Protein AF-A0A937X517-F1 (afdb_monomer_lite)

Radius of gyration: 20.19 Å; chains: 1; bounding box: 51×35×60 Å

Secondary structure (DSSP, 8-state):
--GGGG----HHHHHHHHHHHHHHHHHHHHHHHHHHS-TT--SHHHHHHH-SSSGGGGS-SB-TTHHHHHHHHHHH--PEE-SSTTSEE-BTTB--HHHH-GGGGGGGGS-TTSHHHHHHHHHHHHHHHHHHTBS----SSSS-GGGGGTHHHHHHHHHHHHHHS-SHHHHHHHHHHHHHHHHHHHHHHHHT-

Sequence (193 aa):
APAWREIRWDWRKLGLFAIGAAISLCYGAYYNWERFGNPFENGYNILLTHDPIADFGRRASFALEYAQRNIPFYLFHGPARLDKFPWYGPEIWGLGIFYATPALILAALADWRKPLHQVALICALAVQGLYFLFVGDGRTQFGMRYSLDYLPVMMLLIAAGTAHRFGRLPIILTVAGILVEIWGLVTWHAMGW

Structure (mmCIF, N/CA/C/O backbone):
data_AF-A0A937X517-F1
#
_entry.id   AF-A0A937X517-F1
#
loop_
_atom_site.group_PDB
_atom_site.id
_atom_site.type_symbol
_atom_site.label_atom_id
_atom_site.label_alt_id
_atom_site.label_comp_id
_atom_site.label_asym_id
_atom_site.label_entity_id
_atom_site.label_seq_id
_atom_site.pdbx_PDB_ins_code
_atom_site.Cartn_x
_atom_site.Cartn_y
_atom_site.Cartn_z
_atom_site.occupancy
_atom_site.B_iso_or_equiv
_atom_site.auth_seq_id
_atom_site.auth_comp_id
_atom_site.auth_asym_id
_atom_site.auth_atom_id
_atom_site.pdbx_PDB_model_num
ATOM 1 N N . ALA A 1 1 ? -9.018 9.181 30.405 1.00 51.94 1 ALA A N 1
ATOM 2 C CA . ALA A 1 1 ? -7.562 9.256 30.142 1.00 51.94 1 ALA A CA 1
ATOM 3 C C . ALA A 1 1 ? -7.293 8.716 28.739 1.00 51.94 1 ALA A C 1
ATOM 5 O O . ALA A 1 1 ? -8.054 7.849 28.320 1.00 51.94 1 ALA A O 1
ATOM 6 N N . PRO A 1 2 ? -6.304 9.219 27.978 1.00 49.78 2 PRO A N 1
ATOM 7 C CA . PRO A 1 2 ? -6.045 8.681 26.649 1.00 49.78 2 PRO A CA 1
ATOM 8 C C . PRO A 1 2 ? -5.569 7.226 26.771 1.00 49.78 2 PRO A C 1
ATOM 10 O O . PRO A 1 2 ? -4.716 6.914 27.601 1.00 49.78 2 PRO A O 1
ATOM 13 N N . ALA A 1 3 ? -6.152 6.336 25.970 1.00 52.50 3 ALA A N 1
ATOM 14 C CA . ALA A 1 3 ? -6.033 4.884 26.118 1.00 52.50 3 ALA A CA 1
ATOM 15 C C . ALA A 1 3 ? -4.610 4.314 25.907 1.00 52.50 3 ALA A C 1
ATOM 17 O O . ALA A 1 3 ? -4.374 3.146 26.193 1.00 52.50 3 ALA A O 1
ATOM 18 N N . TRP A 1 4 ? -3.629 5.130 25.501 1.00 56.53 4 TRP A N 1
ATOM 19 C CA . TRP A 1 4 ? -2.213 4.739 25.495 1.00 56.53 4 TRP A CA 1
ATOM 20 C C . TRP A 1 4 ? -1.579 4.691 26.897 1.00 56.53 4 TRP A C 1
ATOM 22 O O . TRP A 1 4 ? -0.521 4.090 27.062 1.00 56.53 4 TRP A O 1
ATOM 32 N N . ARG A 1 5 ? -2.214 5.279 27.925 1.00 54.16 5 ARG A N 1
ATOM 33 C CA . ARG A 1 5 ? -1.701 5.261 29.310 1.00 54.16 5 ARG A CA 1
ATOM 34 C C . ARG A 1 5 ? -1.833 3.908 30.019 1.00 54.16 5 ARG A C 1
ATOM 36 O O . ARG A 1 5 ? -1.215 3.728 31.061 1.00 54.16 5 ARG A O 1
ATOM 43 N N . GLU A 1 6 ? -2.593 2.965 29.466 1.00 56.53 6 GLU A N 1
ATOM 44 C CA . GLU A 1 6 ? -2.806 1.632 30.052 1.00 56.53 6 GLU A CA 1
ATOM 45 C C . GLU A 1 6 ? -2.189 0.501 29.215 1.00 56.53 6 GLU A C 1
ATOM 47 O O . GLU A 1 6 ? -2.591 -0.657 29.333 1.00 56.53 6 GLU A O 1
ATOM 52 N N . ILE A 1 7 ? -1.187 0.799 28.376 1.00 65.12 7 ILE A N 1
ATOM 53 C CA . ILE A 1 7 ? -0.413 -0.252 27.703 1.00 65.12 7 ILE A CA 1
ATOM 54 C C . ILE A 1 7 ? 0.437 -0.963 28.759 1.00 65.12 7 ILE A C 1
ATOM 56 O O . ILE A 1 7 ? 1.566 -0.585 29.067 1.00 65.12 7 ILE A O 1
ATOM 60 N N . ARG A 1 8 ? -0.136 -2.011 29.348 1.00 72.56 8 ARG A N 1
ATOM 61 C CA . ARG A 1 8 ? 0.602 -2.977 30.154 1.00 72.56 8 ARG A CA 1
ATOM 62 C C . ARG A 1 8 ? 1.334 -3.905 29.198 1.00 72.56 8 ARG A C 1
ATOM 64 O O . ARG A 1 8 ? 0.720 -4.776 28.586 1.00 72.56 8 ARG A O 1
ATOM 71 N N . TRP A 1 9 ? 2.638 -3.688 29.058 1.00 76.50 9 TRP A N 1
ATOM 72 C CA . TRP A 1 9 ? 3.514 -4.574 28.303 1.00 76.50 9 TRP A CA 1
ATOM 73 C C . TRP A 1 9 ? 3.427 -5.987 28.874 1.00 76.50 9 TRP A C 1
ATOM 75 O O . TRP A 1 9 ? 3.841 -6.253 30.002 1.00 76.50 9 TRP A O 1
ATOM 85 N N . ASP A 1 10 ? 2.858 -6.891 28.089 1.00 86.94 10 ASP A N 1
ATOM 86 C CA . ASP A 1 10 ? 2.846 -8.309 28.400 1.00 86.94 10 ASP A CA 1
ATOM 87 C C . ASP A 1 10 ? 4.110 -8.929 27.802 1.00 86.94 10 ASP A C 1
ATOM 89 O O . ASP A 1 10 ? 4.161 -9.291 26.625 1.00 86.94 10 ASP A O 1
ATOM 93 N N . TRP A 1 11 ? 5.155 -9.014 28.624 1.00 89.62 11 TRP A N 1
ATOM 94 C CA . TRP A 1 11 ? 6.454 -9.557 28.230 1.00 89.62 11 TRP A CA 1
ATOM 95 C C . TRP A 1 11 ? 6.372 -10.989 27.702 1.00 89.62 11 TRP A C 1
ATOM 97 O O . TRP A 1 11 ? 7.203 -11.376 26.884 1.00 89.62 11 TRP A O 1
ATOM 107 N N . ARG A 1 12 ? 5.358 -11.770 28.105 1.00 92.25 12 ARG A N 1
ATOM 108 C CA . ARG A 1 12 ? 5.144 -13.112 27.548 1.00 92.25 12 ARG A CA 1
ATOM 109 C C . ARG A 1 12 ? 4.668 -13.021 26.108 1.00 92.25 12 ARG A C 1
ATOM 111 O O . ARG A 1 12 ? 5.224 -13.695 25.251 1.00 92.25 12 ARG A O 1
ATOM 118 N N . LYS A 1 13 ? 3.682 -12.165 25.824 1.00 90.38 13 LYS A N 1
ATOM 119 C CA . LYS A 1 13 ? 3.212 -11.933 24.447 1.00 90.38 13 LYS A CA 1
ATOM 120 C C . LYS A 1 13 ? 4.312 -11.350 23.569 1.00 90.38 13 LYS A C 1
ATOM 122 O O . LYS A 1 13 ? 4.457 -11.783 22.431 1.00 90.38 13 LYS A O 1
ATOM 127 N N . LEU A 1 14 ? 5.111 -10.425 24.105 1.00 90.75 14 LEU A N 1
ATOM 128 C CA . LEU A 1 14 ? 6.264 -9.883 23.389 1.00 90.75 14 LEU A CA 1
ATOM 129 C C . LEU A 1 14 ? 7.313 -10.968 23.114 1.00 90.75 14 LEU A C 1
ATOM 131 O O . LEU A 1 14 ? 7.825 -11.041 22.004 1.00 90.75 14 LEU A O 1
ATOM 135 N N . GLY A 1 15 ? 7.582 -11.841 24.088 1.00 95.38 15 GLY A N 1
ATOM 136 C CA . GLY A 1 15 ? 8.470 -12.990 23.921 1.00 95.38 15 GLY A CA 1
ATOM 137 C C . GLY A 1 15 ? 7.970 -13.966 22.854 1.00 95.38 15 GLY A C 1
ATOM 138 O O . GLY A 1 15 ? 8.733 -14.346 21.975 1.00 95.38 15 GLY A O 1
ATOM 139 N N . LEU A 1 16 ? 6.680 -14.314 22.867 1.00 95.25 16 LEU A N 1
ATOM 140 C CA . LEU A 1 16 ? 6.072 -15.174 21.845 1.00 95.25 16 LEU A CA 1
ATOM 141 C C . LEU A 1 16 ? 6.133 -14.542 20.448 1.00 95.25 16 LEU A C 1
ATOM 143 O O . LEU A 1 16 ? 6.472 -15.225 19.483 1.00 95.25 16 LEU A O 1
ATOM 147 N N . PHE A 1 17 ? 5.859 -13.239 20.341 1.00 92.44 17 PHE A N 1
ATOM 148 C CA . PHE A 1 17 ? 6.018 -12.498 19.090 1.00 92.44 17 PHE A CA 1
ATOM 149 C C . PHE A 1 17 ? 7.474 -12.514 18.610 1.00 92.44 17 PHE A C 1
ATOM 151 O O . PHE A 1 17 ? 7.731 -12.829 17.451 1.00 92.44 17 PHE A O 1
ATOM 158 N N . ALA A 1 18 ? 8.427 -12.234 19.503 1.00 95.44 18 ALA A N 1
ATOM 159 C CA . ALA A 1 18 ? 9.850 -12.234 19.186 1.00 95.44 18 ALA A CA 1
ATOM 160 C C . ALA A 1 18 ? 10.334 -13.616 18.728 1.00 95.44 18 ALA A C 1
ATOM 162 O O . ALA A 1 18 ? 11.105 -13.692 17.779 1.00 95.44 18 ALA A O 1
ATOM 163 N N . ILE A 1 19 ? 9.844 -14.701 19.338 1.00 96.88 19 ILE A N 1
ATOM 164 C CA . ILE A 1 19 ? 10.143 -16.074 18.907 1.00 96.88 19 ILE A CA 1
ATOM 165 C C . ILE A 1 19 ? 9.604 -16.323 17.494 1.00 96.88 19 ILE A C 1
ATOM 167 O O . ILE A 1 19 ? 10.348 -16.790 16.635 1.00 96.88 19 ILE A O 1
ATOM 171 N N . GLY A 1 20 ? 8.341 -15.981 17.220 1.00 95.62 20 GLY A N 1
ATOM 172 C CA . GLY A 1 20 ? 7.759 -16.144 15.881 1.00 95.62 20 GLY A CA 1
ATOM 173 C C . GLY A 1 20 ? 8.489 -15.325 14.808 1.00 95.62 20 GLY A C 1
ATOM 174 O O . GLY A 1 20 ? 8.783 -15.829 13.719 1.00 95.62 20 GLY A O 1
ATOM 175 N N . ALA A 1 21 ? 8.848 -14.081 15.136 1.00 94.56 21 ALA A N 1
ATOM 176 C CA . ALA A 1 21 ? 9.653 -13.223 14.273 1.00 94.56 21 ALA A CA 1
ATOM 177 C C . ALA A 1 21 ? 11.056 -13.810 14.053 1.00 94.56 21 ALA A C 1
ATOM 179 O O . ALA A 1 21 ? 11.509 -13.880 12.914 1.00 94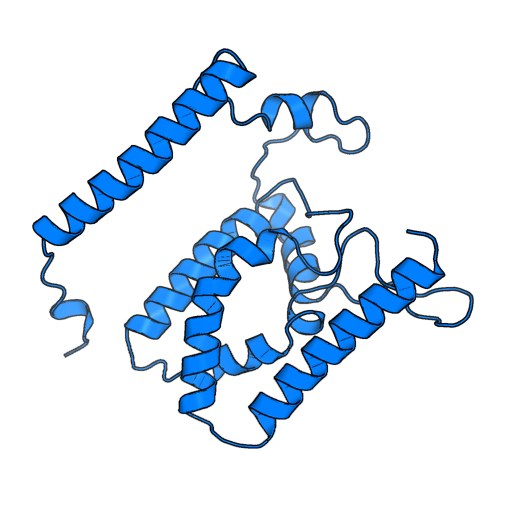.56 21 ALA A O 1
ATOM 180 N N . ALA A 1 22 ? 11.713 -14.298 15.109 1.00 96.94 22 ALA A N 1
ATOM 181 C CA . ALA A 1 22 ? 13.033 -14.914 15.026 1.00 96.94 22 ALA A CA 1
ATOM 182 C C . ALA A 1 22 ? 13.025 -16.158 14.133 1.00 96.94 22 ALA A C 1
ATOM 184 O O . ALA A 1 22 ? 13.895 -16.276 13.281 1.00 96.94 22 ALA A O 1
ATOM 185 N N . ILE A 1 23 ? 12.021 -17.036 14.245 1.00 97.06 23 ILE A N 1
ATOM 186 C CA . ILE A 1 23 ? 11.885 -18.207 13.362 1.00 97.06 23 ILE A CA 1
ATOM 187 C C . ILE A 1 23 ? 11.815 -17.768 11.893 1.00 97.06 23 ILE A C 1
ATOM 189 O O . ILE A 1 23 ? 12.536 -18.305 11.053 1.00 97.06 23 ILE A O 1
ATOM 193 N N . SER A 1 24 ? 10.994 -16.760 11.591 1.00 94.38 24 SER A N 1
ATOM 194 C CA . SER A 1 24 ? 10.826 -16.245 10.225 1.00 94.38 24 SER A CA 1
ATOM 195 C C . SER A 1 24 ? 12.114 -15.609 9.689 1.00 94.38 24 SER A C 1
ATOM 197 O O . SER A 1 24 ? 12.510 -15.866 8.553 1.00 94.38 24 SER A O 1
ATOM 199 N N . LEU A 1 25 ? 12.799 -14.815 10.519 1.00 95.00 25 LEU A N 1
ATOM 200 C CA . LEU A 1 25 ? 14.066 -14.168 10.173 1.00 95.00 25 LEU A CA 1
ATOM 201 C C . LEU A 1 25 ? 15.196 -15.187 9.989 1.00 95.00 25 LEU A C 1
ATOM 203 O O . LEU A 1 25 ? 15.946 -15.088 9.023 1.00 95.00 25 LEU A O 1
ATOM 207 N N . CYS A 1 26 ? 15.300 -16.185 10.869 1.00 96.50 26 CYS A N 1
ATOM 208 C CA . CYS A 1 26 ? 16.285 -17.259 10.762 1.00 96.50 26 CYS A CA 1
ATOM 209 C C . CYS A 1 26 ? 16.056 -18.108 9.511 1.00 96.50 26 CYS A C 1
ATOM 211 O O . CYS A 1 26 ? 17.018 -18.423 8.815 1.00 96.50 26 CYS A O 1
ATOM 213 N N . TYR A 1 27 ? 14.802 -18.438 9.188 1.00 96.69 27 TYR A N 1
ATOM 214 C CA . TYR A 1 27 ? 14.480 -19.138 7.946 1.00 96.69 27 TYR A CA 1
ATOM 215 C C . TYR A 1 27 ? 14.844 -18.299 6.713 1.00 96.69 27 TYR A C 1
ATOM 217 O O . TYR A 1 27 ? 15.468 -18.813 5.789 1.00 96.69 27 TYR A O 1
ATOM 225 N N . GLY A 1 28 ? 14.527 -17.000 6.716 1.00 95.62 28 GLY A N 1
ATOM 226 C CA . GLY A 1 28 ? 14.916 -16.086 5.638 1.00 95.62 28 GLY A CA 1
ATOM 227 C C . GLY A 1 28 ? 16.435 -15.973 5.472 1.00 95.62 28 GLY A C 1
ATOM 228 O O . GLY A 1 28 ? 16.939 -16.046 4.355 1.00 95.62 28 GLY A O 1
ATOM 229 N N . ALA A 1 29 ? 17.173 -15.869 6.578 1.00 96.00 29 ALA A N 1
ATOM 230 C CA . ALA A 1 29 ? 18.634 -15.845 6.585 1.00 96.00 29 ALA A CA 1
ATOM 231 C C . ALA A 1 29 ? 19.237 -17.154 6.052 1.00 96.00 29 ALA A C 1
ATOM 233 O O . ALA A 1 29 ? 20.166 -17.120 5.247 1.00 96.00 29 ALA A O 1
ATOM 234 N N . TYR A 1 30 ? 18.688 -18.304 6.455 1.00 97.12 30 TYR A N 1
ATOM 235 C CA . TYR A 1 30 ? 19.089 -19.609 5.930 1.00 97.12 30 TYR A CA 1
ATOM 236 C C . TYR A 1 30 ? 18.819 -19.716 4.423 1.00 97.12 30 TYR A C 1
ATOM 238 O O . TYR A 1 30 ? 19.698 -20.089 3.653 1.00 97.12 30 TYR A O 1
ATOM 246 N N . TYR A 1 31 ? 17.635 -19.300 3.977 1.00 96.19 31 TYR A N 1
ATOM 247 C CA . TYR A 1 31 ? 17.284 -19.284 2.559 1.00 96.19 31 TYR A CA 1
ATOM 248 C C . TYR A 1 31 ? 18.216 -18.383 1.731 1.00 96.19 31 TYR A C 1
ATOM 250 O O . TYR A 1 31 ? 18.637 -18.756 0.636 1.00 96.19 31 TYR A O 1
ATOM 258 N N . ASN A 1 32 ? 18.583 -17.215 2.262 1.00 95.50 32 ASN A N 1
ATOM 259 C CA . ASN A 1 32 ? 19.544 -16.315 1.625 1.00 95.50 32 ASN A CA 1
ATOM 260 C C . ASN A 1 32 ? 20.958 -16.908 1.587 1.00 95.50 32 ASN A C 1
ATOM 262 O O . ASN A 1 32 ? 21.649 -16.759 0.581 1.00 95.50 32 ASN A O 1
ATOM 266 N N . TRP A 1 33 ? 21.373 -17.625 2.635 1.00 96.56 33 TRP A N 1
ATOM 267 C CA . TRP A 1 33 ? 22.636 -18.364 2.641 1.00 96.56 33 TRP A CA 1
ATOM 268 C C . TRP A 1 33 ? 22.692 -19.394 1.510 1.00 96.56 33 TRP A C 1
ATOM 270 O O . TRP A 1 33 ? 23.646 -19.391 0.740 1.00 96.56 33 TRP A O 1
ATOM 280 N N . GLU A 1 34 ? 21.660 -20.225 1.359 1.00 96.94 34 GLU A N 1
ATOM 281 C CA . GLU A 1 34 ? 21.606 -21.239 0.292 1.00 96.94 34 GLU A CA 1
ATOM 282 C C . GLU A 1 34 ? 21.616 -20.613 -1.114 1.00 96.94 34 GLU A C 1
ATOM 284 O O . GLU A 1 34 ? 22.201 -21.162 -2.045 1.00 96.94 34 GLU A O 1
ATOM 289 N N . ARG A 1 35 ? 20.996 -19.438 -1.285 1.00 93.81 35 ARG A N 1
ATOM 290 C CA . ARG A 1 35 ? 20.921 -18.753 -2.588 1.00 93.81 35 ARG A CA 1
ATOM 291 C C . ARG A 1 35 ? 22.159 -17.946 -2.952 1.00 93.81 35 ARG A C 1
ATOM 293 O O . ARG A 1 35 ? 22.512 -17.884 -4.126 1.00 93.81 35 ARG A O 1
ATOM 300 N N . PHE A 1 36 ? 22.748 -17.263 -1.977 1.00 93.31 36 PHE A N 1
ATOM 301 C CA . PHE A 1 36 ? 23.735 -16.206 -2.211 1.00 93.31 36 PHE A CA 1
ATOM 302 C C . PHE A 1 36 ? 25.041 -16.414 -1.437 1.00 93.31 36 PHE A C 1
ATOM 304 O O . PHE A 1 36 ? 25.968 -15.622 -1.585 1.00 93.31 36 PHE A O 1
ATOM 311 N N . GLY A 1 37 ? 25.125 -17.436 -0.581 1.00 94.50 37 GLY A N 1
ATOM 312 C CA . GLY A 1 37 ? 26.263 -17.665 0.315 1.00 94.50 37 GLY A CA 1
ATOM 313 C C . GLY A 1 37 ? 26.391 -16.631 1.439 1.00 94.50 37 GLY A C 1
ATOM 314 O O . GLY A 1 37 ? 27.400 -16.608 2.139 1.00 94.50 37 GLY A O 1
ATOM 315 N N . ASN A 1 38 ? 25.397 -15.753 1.610 1.00 92.88 38 ASN A N 1
ATOM 316 C CA . ASN A 1 38 ? 25.396 -14.684 2.605 1.00 92.88 38 ASN A CA 1
ATOM 317 C C . ASN A 1 38 ? 23.981 -14.531 3.193 1.00 92.88 38 ASN A C 1
ATOM 319 O O . ASN A 1 38 ? 23.047 -14.251 2.442 1.00 92.88 38 ASN A O 1
ATOM 323 N N . PRO A 1 39 ? 23.795 -14.659 4.522 1.00 94.69 39 PRO A N 1
ATOM 324 C CA . PRO A 1 39 ? 22.463 -14.629 5.125 1.00 94.69 39 PRO A CA 1
ATOM 325 C C . PRO A 1 39 ? 21.824 -13.231 5.099 1.00 94.69 39 PRO A C 1
ATOM 327 O O . PRO A 1 39 ? 20.606 -13.097 5.234 1.00 94.69 39 PRO A O 1
ATOM 330 N N . PHE A 1 40 ? 22.635 -12.190 4.906 1.00 92.12 40 PHE A N 1
ATOM 331 C CA . PHE A 1 40 ? 22.206 -10.796 4.831 1.00 92.12 40 PHE A CA 1
ATOM 332 C C . PHE A 1 40 ? 22.045 -10.291 3.391 1.00 92.12 40 PHE A C 1
ATOM 334 O O . PHE A 1 40 ? 21.579 -9.169 3.198 1.00 92.12 40 PHE A O 1
ATOM 341 N N . GLU A 1 41 ? 22.400 -11.092 2.381 1.00 88.62 41 GLU A N 1
ATOM 342 C CA . GLU A 1 41 ? 22.148 -10.748 0.981 1.00 88.62 41 GLU A CA 1
ATOM 343 C C . GLU A 1 41 ? 20.710 -11.128 0.617 1.00 88.62 41 GLU A C 1
ATOM 345 O O . GLU A 1 41 ? 20.332 -12.294 0.656 1.00 88.62 41 GLU A O 1
ATOM 350 N N . ASN A 1 42 ? 19.888 -10.139 0.275 1.00 83.12 42 ASN A N 1
ATOM 351 C CA . ASN A 1 42 ? 18.479 -10.340 -0.076 1.00 83.12 42 ASN A CA 1
ATOM 352 C C . ASN A 1 42 ? 18.243 -10.370 -1.600 1.00 83.12 42 ASN A C 1
ATOM 354 O O . ASN A 1 42 ? 17.098 -10.474 -2.047 1.00 83.12 42 ASN A O 1
ATOM 358 N N . GLY A 1 43 ? 19.313 -10.272 -2.394 1.00 81.69 43 GLY A N 1
ATOM 359 C CA . GLY A 1 43 ? 19.302 -10.285 -3.852 1.00 81.69 43 GLY A CA 1
ATOM 360 C C . GLY A 1 43 ? 19.098 -8.910 -4.486 1.00 81.69 43 GLY A C 1
ATOM 361 O O . GLY A 1 43 ? 19.262 -8.788 -5.700 1.00 81.69 43 GLY A O 1
ATOM 362 N N . TYR A 1 44 ? 18.779 -7.864 -3.711 1.00 76.12 44 TYR A N 1
ATOM 363 C CA . TYR A 1 44 ? 18.614 -6.520 -4.267 1.00 76.12 44 TYR A CA 1
ATOM 364 C C . TYR A 1 44 ? 19.942 -5.928 -4.720 1.00 76.12 44 TYR A C 1
ATOM 366 O O . TYR A 1 44 ? 19.971 -5.307 -5.774 1.00 76.12 44 TYR A O 1
ATOM 374 N N . ASN A 1 45 ? 21.055 -6.155 -4.017 1.00 73.50 45 ASN A N 1
ATOM 375 C CA . ASN A 1 45 ? 22.350 -5.651 -4.490 1.00 73.50 45 ASN A CA 1
ATOM 376 C C . ASN A 1 45 ? 22.711 -6.250 -5.855 1.00 73.50 45 ASN A C 1
ATOM 378 O O . ASN A 1 45 ? 23.225 -5.555 -6.728 1.00 73.50 45 ASN A O 1
ATOM 382 N N . ILE A 1 46 ? 22.383 -7.527 -6.060 1.00 76.00 46 ILE A N 1
ATOM 383 C CA . ILE A 1 46 ? 22.612 -8.243 -7.319 1.00 76.00 46 ILE A CA 1
ATOM 384 C C . ILE A 1 46 ? 21.681 -7.707 -8.415 1.00 76.00 46 ILE A C 1
ATOM 386 O O . ILE A 1 46 ? 22.145 -7.391 -9.508 1.00 76.00 46 ILE A O 1
ATOM 390 N N . LEU A 1 47 ? 20.388 -7.542 -8.113 1.00 73.12 47 LEU A N 1
ATOM 391 C CA . LEU A 1 47 ? 19.404 -6.991 -9.049 1.00 73.12 47 LEU A CA 1
ATOM 392 C C . LEU A 1 47 ? 19.775 -5.566 -9.488 1.00 73.12 47 LEU A C 1
ATOM 394 O O . LEU A 1 47 ? 19.805 -5.274 -10.678 1.00 73.12 47 LEU A O 1
ATOM 398 N N . LEU A 1 48 ? 20.093 -4.690 -8.532 1.00 69.00 48 LEU A N 1
ATOM 399 C CA . LEU A 1 48 ? 20.387 -3.279 -8.787 1.00 69.00 48 LEU A CA 1
ATOM 400 C C . LEU A 1 48 ? 21.711 -3.099 -9.552 1.00 69.00 48 LEU A C 1
ATOM 402 O O . LEU A 1 48 ? 21.857 -2.127 -10.283 1.00 69.00 48 LEU A O 1
ATOM 406 N N . THR A 1 49 ? 22.667 -4.025 -9.422 1.00 65.81 49 THR A N 1
ATOM 407 C CA . THR A 1 49 ? 23.942 -3.979 -10.167 1.00 65.81 49 THR A CA 1
ATOM 408 C C . THR A 1 49 ? 23.856 -4.534 -11.589 1.00 65.81 49 THR A C 1
ATOM 410 O O . THR A 1 49 ? 24.692 -4.169 -12.414 1.00 65.81 49 THR A O 1
ATOM 413 N N . HIS A 1 50 ? 22.869 -5.384 -11.891 1.00 63.53 50 HIS A N 1
ATOM 414 C CA . HIS A 1 50 ? 22.759 -6.084 -13.179 1.00 63.53 50 HIS A CA 1
ATOM 415 C C . HIS A 1 50 ? 21.575 -5.635 -14.050 1.00 63.53 50 HIS A C 1
ATOM 417 O O . HIS A 1 50 ? 21.459 -6.118 -15.174 1.00 63.53 50 HIS A O 1
ATOM 423 N N . ASP A 1 51 ? 20.708 -4.735 -13.578 1.00 60.62 51 ASP A N 1
ATOM 424 C CA . ASP A 1 51 ? 19.620 -4.161 -14.383 1.00 60.62 51 ASP A CA 1
ATOM 425 C C . ASP A 1 51 ? 20.117 -2.941 -15.195 1.00 60.62 51 ASP A C 1
ATOM 427 O O . ASP A 1 51 ? 20.440 -1.907 -14.609 1.00 60.62 51 ASP A O 1
ATOM 431 N N . PRO A 1 52 ? 20.195 -3.021 -16.538 1.00 53.06 52 PRO A N 1
ATOM 432 C CA . PRO A 1 52 ? 20.682 -1.929 -17.382 1.00 53.06 52 PRO A CA 1
ATOM 433 C C . PRO A 1 52 ? 19.647 -0.815 -17.624 1.00 53.06 52 PRO A C 1
ATOM 435 O O . PRO A 1 52 ? 20.005 0.228 -18.174 1.00 53.06 52 PRO A O 1
ATOM 438 N N . ILE A 1 53 ? 18.371 -1.016 -17.268 1.00 53.31 53 ILE A N 1
ATOM 439 C CA . ILE A 1 53 ? 17.262 -0.097 -17.600 1.00 53.31 53 ILE A CA 1
ATOM 440 C C . ILE A 1 53 ? 17.078 0.976 -16.526 1.00 53.31 53 ILE A C 1
ATOM 442 O O . ILE A 1 53 ? 16.514 2.046 -16.773 1.00 53.31 53 ILE A O 1
ATOM 446 N N . ALA A 1 54 ? 17.570 0.717 -15.326 1.00 54.28 54 ALA A N 1
ATOM 447 C CA . ALA A 1 54 ? 17.496 1.651 -14.236 1.00 54.28 54 ALA A CA 1
ATOM 448 C C . ALA A 1 54 ? 18.884 1.767 -13.624 1.00 54.28 54 ALA A C 1
ATOM 450 O O . ALA A 1 54 ? 19.487 0.775 -13.246 1.00 54.28 54 ALA A O 1
ATOM 451 N N . ASP A 1 55 ? 19.386 2.995 -13.517 1.00 54.59 55 ASP A N 1
ATOM 452 C CA . ASP A 1 55 ? 20.686 3.392 -12.946 1.00 54.59 55 ASP A CA 1
ATOM 453 C C . ASP A 1 55 ? 20.783 3.094 -11.421 1.00 54.59 55 ASP A C 1
ATOM 455 O O . ASP A 1 55 ? 21.433 3.790 -10.642 1.00 54.59 55 ASP A O 1
ATOM 459 N N . PHE A 1 56 ? 20.063 2.062 -10.983 1.00 60.94 56 PHE A N 1
ATOM 460 C CA . PHE A 1 56 ? 19.884 1.505 -9.659 1.00 60.94 56 PHE A CA 1
ATOM 461 C C . PHE A 1 56 ? 21.208 1.134 -8.994 1.00 60.94 56 PHE A C 1
ATOM 463 O O . PHE A 1 56 ? 21.355 1.345 -7.796 1.00 60.94 56 PHE A O 1
ATOM 470 N N . GLY A 1 57 ? 22.193 0.661 -9.759 1.00 58.41 57 GLY A N 1
ATOM 471 C CA . GLY A 1 57 ? 23.514 0.309 -9.236 1.00 58.41 57 GLY A CA 1
ATOM 472 C C . GLY A 1 57 ? 24.356 1.513 -8.806 1.00 58.41 57 GLY A C 1
ATOM 473 O O . GLY A 1 57 ? 25.351 1.340 -8.107 1.00 58.41 57 GLY A O 1
ATOM 474 N N . ARG A 1 58 ? 23.974 2.737 -9.205 1.00 62.69 58 ARG A N 1
ATOM 475 C CA . ARG A 1 58 ? 24.694 3.977 -8.861 1.00 62.69 58 ARG A CA 1
ATOM 476 C C . ARG A 1 58 ? 24.047 4.780 -7.739 1.00 62.69 58 ARG A C 1
ATOM 478 O O . ARG A 1 58 ? 24.660 5.729 -7.254 1.00 62.69 58 ARG A O 1
ATOM 485 N N . ARG A 1 59 ? 22.823 4.438 -7.333 1.00 70.25 59 ARG A N 1
ATOM 486 C CA . ARG A 1 59 ? 22.066 5.187 -6.323 1.00 70.25 59 ARG A CA 1
ATOM 487 C C . ARG A 1 59 ? 21.729 4.308 -5.128 1.00 70.25 59 ARG A C 1
ATOM 489 O O . ARG A 1 59 ? 21.623 3.093 -5.236 1.00 70.25 59 ARG A O 1
ATOM 496 N N . ALA A 1 60 ? 21.532 4.938 -3.975 1.00 80.19 60 ALA A N 1
ATOM 497 C CA . ALA A 1 60 ? 21.055 4.233 -2.795 1.00 80.19 60 ALA A CA 1
ATOM 498 C C . ALA A 1 60 ? 19.671 3.616 -3.068 1.00 80.19 60 ALA A C 1
ATOM 500 O O . ALA A 1 60 ? 18.817 4.252 -3.698 1.00 80.19 60 ALA A O 1
ATOM 501 N N . SER A 1 61 ? 19.427 2.406 -2.549 1.00 81.62 61 SER A N 1
ATOM 502 C CA . SER A 1 61 ? 18.118 1.743 -2.653 1.00 81.62 61 SER A CA 1
ATOM 503 C C . SER A 1 61 ? 17.003 2.548 -1.988 1.00 81.62 61 SER A C 1
ATOM 505 O O . SER A 1 61 ? 15.851 2.444 -2.401 1.00 81.62 61 SER A O 1
ATOM 507 N N . PHE A 1 62 ? 17.353 3.356 -0.981 1.00 88.25 62 PHE A N 1
ATOM 508 C CA . PHE A 1 62 ? 16.444 4.291 -0.342 1.00 88.25 62 PHE A CA 1
ATOM 509 C C . PHE A 1 62 ? 16.985 5.717 -0.368 1.00 88.25 62 PHE A C 1
ATOM 511 O O . PHE A 1 62 ? 18.125 5.951 0.034 1.00 88.25 62 PHE A O 1
ATOM 518 N N . ALA A 1 63 ? 16.162 6.671 -0.801 1.00 89.94 63 ALA A N 1
ATOM 519 C CA . ALA A 1 63 ? 16.508 8.088 -0.804 1.00 89.94 63 ALA A CA 1
ATOM 520 C C . ALA A 1 63 ? 15.261 8.985 -0.762 1.00 89.94 63 ALA A C 1
ATOM 522 O O . ALA A 1 63 ? 14.215 8.657 -1.323 1.00 89.94 63 ALA A O 1
ATOM 523 N N . LEU A 1 64 ? 15.389 10.157 -0.128 1.00 92.81 64 LEU A N 1
ATOM 524 C CA . LEU A 1 64 ? 14.300 11.138 -0.024 1.00 92.81 64 LEU A CA 1
ATOM 525 C C . LEU A 1 64 ? 13.882 11.713 -1.383 1.00 92.81 64 LEU A C 1
ATOM 527 O O . LEU A 1 64 ? 12.716 12.055 -1.569 1.00 92.81 64 LEU A O 1
ATOM 531 N N . GLU A 1 65 ? 14.804 11.772 -2.346 1.00 91.19 65 GLU A N 1
ATOM 532 C CA . GLU A 1 65 ? 14.530 12.250 -3.706 1.00 91.19 65 GLU A CA 1
ATOM 533 C C . GLU A 1 65 ? 13.436 11.440 -4.419 1.00 91.19 65 GLU A C 1
ATOM 535 O O . GLU A 1 65 ? 12.658 12.006 -5.187 1.00 91.19 65 GLU A O 1
ATOM 540 N N . TYR A 1 66 ? 13.303 10.142 -4.118 1.00 90.25 66 TYR A N 1
ATOM 541 C CA . TYR A 1 66 ? 12.297 9.296 -4.762 1.00 90.25 66 TYR A CA 1
ATOM 542 C C . TYR A 1 66 ? 10.874 9.632 -4.324 1.00 90.25 66 TYR A C 1
ATOM 544 O O . TYR A 1 66 ? 9.947 9.415 -5.103 1.00 90.25 66 TYR A O 1
ATOM 552 N N . ALA A 1 67 ? 10.683 10.233 -3.144 1.00 92.81 67 ALA A N 1
ATOM 553 C CA . ALA A 1 67 ? 9.359 10.570 -2.626 1.00 92.81 67 ALA A CA 1
ATOM 554 C C . ALA A 1 67 ? 8.573 11.469 -3.591 1.00 92.81 67 ALA A C 1
ATOM 556 O O . ALA A 1 67 ? 7.372 11.280 -3.776 1.00 92.81 67 ALA A O 1
ATOM 557 N N . GLN A 1 68 ? 9.261 12.406 -4.251 1.00 92.12 68 GLN A N 1
ATOM 558 C CA . GLN A 1 68 ? 8.655 13.360 -5.185 1.00 92.12 68 GLN A CA 1
ATOM 559 C C . GLN A 1 68 ? 7.997 12.656 -6.379 1.00 92.12 68 GLN A C 1
ATOM 561 O O . GLN A 1 68 ? 6.919 13.052 -6.816 1.00 92.12 68 GLN A O 1
ATOM 566 N N . ARG A 1 69 ? 8.632 11.588 -6.876 1.00 89.69 69 ARG A N 1
ATOM 567 C CA . ARG A 1 69 ? 8.117 10.748 -7.963 1.00 89.69 69 ARG A CA 1
ATOM 568 C C . ARG A 1 69 ? 7.114 9.722 -7.441 1.00 89.69 69 ARG A C 1
ATOM 570 O O . ARG A 1 69 ? 6.036 9.566 -8.004 1.00 89.69 69 ARG A O 1
ATOM 577 N N . ASN A 1 70 ? 7.472 9.014 -6.373 1.00 91.94 70 ASN A N 1
ATOM 578 C CA . ASN A 1 70 ? 6.753 7.832 -5.917 1.00 91.94 70 ASN A CA 1
ATOM 579 C C . ASN A 1 70 ? 5.408 8.189 -5.268 1.00 91.94 70 ASN A C 1
ATOM 581 O O . ASN A 1 70 ? 4.428 7.505 -5.532 1.00 91.94 70 ASN A O 1
ATOM 585 N N . ILE A 1 71 ? 5.307 9.250 -4.459 1.00 92.94 71 ILE A N 1
ATOM 586 C CA . ILE A 1 71 ? 4.046 9.605 -3.777 1.00 92.94 71 ILE A CA 1
ATOM 587 C C . ILE A 1 71 ? 2.880 9.808 -4.763 1.00 92.94 71 ILE A C 1
ATOM 589 O O . ILE A 1 71 ? 1.876 9.102 -4.632 1.00 92.94 71 ILE A O 1
ATOM 593 N N . PRO A 1 72 ? 2.959 10.729 -5.748 1.00 92.81 72 PRO A N 1
ATOM 594 C CA . PRO A 1 72 ? 1.854 10.921 -6.686 1.00 92.81 72 PRO A CA 1
ATOM 595 C C . PRO A 1 72 ? 1.604 9.668 -7.528 1.00 92.81 72 PRO A C 1
ATOM 597 O O . PRO A 1 72 ? 0.459 9.379 -7.864 1.00 92.81 72 PRO A O 1
ATOM 600 N N . PHE A 1 73 ? 2.654 8.899 -7.812 1.00 89.88 73 PHE A N 1
ATOM 601 C CA . PHE A 1 73 ? 2.563 7.671 -8.581 1.00 89.88 73 PHE A CA 1
ATOM 602 C C . PHE A 1 73 ? 1.779 6.569 -7.844 1.00 89.88 73 PHE A C 1
ATOM 604 O O . PHE A 1 73 ? 0.730 6.134 -8.315 1.00 89.88 73 PHE A O 1
ATOM 611 N N . TYR A 1 74 ? 2.202 6.186 -6.637 1.00 90.81 74 TYR A N 1
ATOM 612 C CA . TYR A 1 74 ? 1.525 5.160 -5.833 1.00 90.81 74 TYR A CA 1
ATOM 613 C C . TYR A 1 74 ? 0.073 5.514 -5.521 1.00 90.81 74 TYR A C 1
ATOM 615 O O . TYR A 1 74 ? -0.767 4.621 -5.443 1.00 90.81 74 TYR A O 1
ATOM 623 N N . LEU A 1 75 ? -0.230 6.796 -5.313 1.00 91.56 75 LEU A N 1
ATOM 624 C CA . LEU A 1 75 ? -1.563 7.220 -4.897 1.00 91.56 75 LEU A CA 1
ATOM 625 C C . LEU A 1 75 ? -2.505 7.445 -6.086 1.00 91.56 75 LEU A C 1
ATOM 627 O O . LEU A 1 75 ? -3.651 6.997 -6.045 1.00 91.56 75 LEU A O 1
ATOM 631 N N . PHE A 1 76 ? -2.030 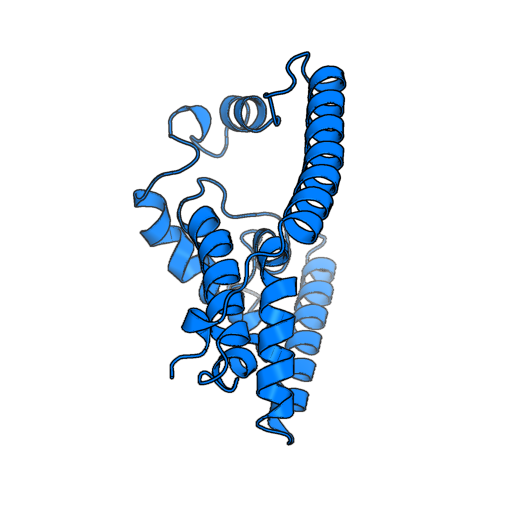8.115 -7.138 1.00 92.12 76 PHE A N 1
ATOM 632 C CA . PHE A 1 76 ? -2.890 8.728 -8.155 1.00 92.12 76 PHE A CA 1
ATOM 633 C C . PHE A 1 76 ? -2.441 8.484 -9.600 1.00 92.12 76 PHE A C 1
ATOM 635 O O . PHE A 1 76 ? -2.967 9.136 -10.504 1.00 92.12 76 PHE A O 1
ATOM 642 N N . HIS A 1 77 ? -1.505 7.568 -9.858 1.00 91.69 77 HIS A N 1
ATOM 643 C CA . HIS A 1 77 ? -1.183 7.193 -11.233 1.00 91.69 77 HIS A CA 1
ATOM 644 C C . HIS A 1 77 ? -2.408 6.559 -11.906 1.00 91.69 77 HIS A C 1
ATOM 646 O O . HIS A 1 77 ? -2.912 5.531 -11.461 1.00 91.69 77 HIS A O 1
ATOM 652 N N . GLY A 1 78 ? -2.944 7.234 -12.918 1.00 91.69 78 GLY A N 1
ATOM 653 C CA . GLY A 1 78 ? -4.108 6.773 -13.667 1.00 91.69 78 GLY A CA 1
ATOM 654 C C . GLY A 1 78 ? -3.730 5.817 -14.801 1.00 91.69 78 GLY A C 1
ATOM 655 O O . GLY A 1 78 ? -2.552 5.551 -15.014 1.00 91.69 78 GLY A O 1
ATOM 656 N N . PRO A 1 79 ? -4.723 5.318 -15.550 1.00 91.19 79 PRO A N 1
ATOM 657 C CA . PRO A 1 79 ? -4.474 4.487 -16.720 1.00 91.19 79 PRO A CA 1
ATOM 658 C C . PRO A 1 79 ? -3.823 5.284 -17.859 1.00 91.19 79 PRO A C 1
ATOM 660 O O . PRO A 1 79 ? -4.120 6.467 -18.059 1.00 91.19 79 PRO A O 1
ATOM 663 N N . ALA A 1 80 ? -2.993 4.611 -18.653 1.00 89.81 80 ALA A N 1
ATOM 664 C CA . ALA A 1 80 ? -2.373 5.185 -19.837 1.00 89.81 80 ALA A CA 1
ATOM 665 C C . ALA A 1 80 ? -3.420 5.464 -20.920 1.00 89.81 80 ALA A C 1
ATOM 667 O O . ALA A 1 80 ? -4.346 4.677 -21.134 1.00 89.81 80 ALA A O 1
ATOM 668 N N . ARG A 1 81 ? -3.254 6.570 -21.648 1.00 91.12 81 ARG A N 1
ATOM 669 C CA . ARG A 1 81 ? -4.074 6.879 -22.823 1.00 91.12 81 ARG A CA 1
ATOM 670 C C . ARG A 1 81 ? -3.558 6.100 -24.035 1.00 91.12 81 ARG A C 1
ATOM 672 O O . ARG A 1 81 ? -2.363 6.093 -24.301 1.00 91.12 81 ARG A O 1
ATOM 679 N N . LEU A 1 82 ? -4.469 5.483 -24.776 1.00 88.44 82 LEU A N 1
ATOM 680 C CA . LEU A 1 82 ? -4.202 4.704 -25.982 1.00 88.44 82 LEU A CA 1
ATOM 681 C C . LEU A 1 82 ? -4.745 5.435 -27.215 1.00 88.44 82 LEU A C 1
ATOM 683 O O . LEU A 1 82 ? -5.799 6.071 -27.155 1.00 88.44 82 LEU A O 1
ATOM 687 N N . ASP A 1 83 ? -4.082 5.266 -28.357 1.00 89.81 83 ASP A N 1
ATOM 688 C CA . ASP A 1 83 ? -4.502 5.884 -29.627 1.00 89.81 83 ASP A CA 1
ATOM 689 C C . ASP A 1 83 ? -5.758 5.238 -30.234 1.00 89.81 83 ASP A C 1
ATOM 691 O O . ASP A 1 83 ? -6.450 5.833 -31.060 1.00 89.81 83 ASP A O 1
ATOM 695 N N . LYS A 1 84 ? -6.078 4.011 -29.812 1.00 86.88 84 LYS A N 1
ATOM 696 C CA . LYS A 1 84 ? -7.225 3.223 -30.277 1.00 86.88 84 LYS A CA 1
ATOM 697 C C . LYS A 1 84 ? -8.045 2.707 -29.100 1.00 86.88 84 LYS A C 1
ATOM 699 O O . LYS A 1 84 ? -7.539 2.616 -27.983 1.00 86.88 84 LYS A O 1
ATOM 704 N N . PHE A 1 85 ? -9.304 2.350 -29.359 1.00 84.56 85 PHE A N 1
ATOM 705 C CA . PHE A 1 85 ? -10.182 1.718 -28.369 1.00 84.56 85 PHE A CA 1
ATOM 706 C C . PHE A 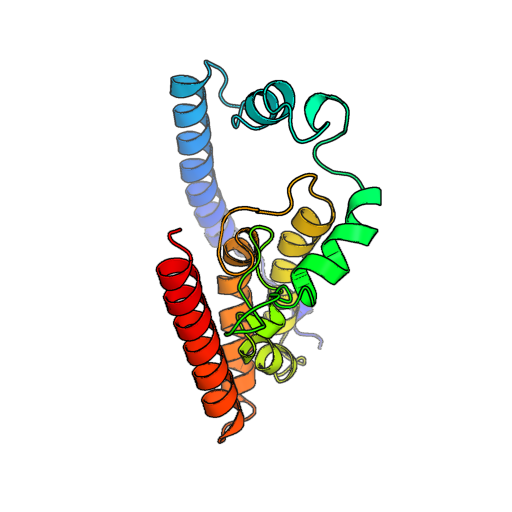1 85 ? -9.452 0.548 -27.668 1.00 84.56 85 PHE A C 1
ATOM 708 O O . PHE A 1 85 ? -8.845 -0.262 -28.376 1.00 84.56 85 PHE A O 1
ATOM 715 N N . PRO A 1 86 ? -9.472 0.447 -26.319 1.00 85.25 86 PRO A N 1
ATOM 716 C CA . PRO A 1 86 ? -10.348 1.146 -25.360 1.00 85.25 86 PRO A CA 1
ATOM 717 C C . PRO A 1 86 ? -9.953 2.580 -24.936 1.00 85.25 86 PRO A C 1
ATOM 719 O O . PRO A 1 86 ? -10.536 3.093 -23.984 1.00 85.25 86 PRO A O 1
ATOM 722 N N . TRP A 1 87 ? -9.013 3.253 -25.619 1.00 88.50 87 TRP A N 1
ATOM 723 C CA . TRP A 1 87 ? -8.485 4.616 -25.350 1.00 88.50 87 TRP A CA 1
ATOM 724 C C . TRP A 1 87 ? -7.834 4.836 -23.984 1.00 88.50 87 TRP A C 1
ATOM 726 O O . TRP A 1 87 ? -7.061 5.777 -23.829 1.00 88.50 87 TRP A O 1
ATOM 736 N N . TYR A 1 88 ? -8.106 3.966 -23.022 1.00 90.56 88 TYR A N 1
ATOM 737 C CA . TYR A 1 88 ? -7.445 3.879 -21.739 1.00 90.56 88 TYR A CA 1
ATOM 738 C C . TYR A 1 88 ? -7.072 2.433 -21.483 1.00 90.56 88 TYR A C 1
ATOM 740 O O . TYR A 1 88 ? -7.879 1.526 -21.703 1.00 90.56 88 TYR A O 1
ATOM 748 N N . GLY A 1 89 ? -5.850 2.231 -21.021 1.00 87.62 89 GLY A N 1
ATOM 749 C CA . GLY A 1 89 ? -5.315 0.920 -20.729 1.00 87.62 89 GLY A CA 1
ATOM 750 C C . GLY A 1 89 ? -4.489 0.917 -19.454 1.00 87.62 89 GLY A C 1
ATOM 751 O O . GLY A 1 89 ? -3.988 1.960 -19.033 1.00 87.62 89 GLY A O 1
ATOM 752 N N . PRO A 1 90 ? -4.343 -0.250 -18.829 1.00 84.81 90 PRO A N 1
ATOM 753 C CA . PRO A 1 90 ? -3.362 -0.451 -17.782 1.00 84.81 90 PRO A CA 1
ATOM 754 C C . PRO A 1 90 ? -1.958 -0.140 -18.297 1.00 84.81 90 PRO A C 1
ATOM 756 O O . PRO A 1 90 ? -1.591 -0.455 -19.431 1.00 84.81 90 PRO A O 1
ATOM 759 N N . GLU A 1 91 ? -1.172 0.485 -17.439 1.00 83.94 91 GLU A N 1
ATOM 760 C CA . GLU A 1 91 ? 0.192 0.876 -17.735 1.00 83.94 91 GLU A CA 1
ATOM 761 C C . GLU A 1 91 ? 1.157 -0.159 -17.137 1.00 83.94 91 GLU A C 1
ATOM 763 O O . GLU A 1 91 ? 0.893 -0.708 -16.068 1.00 83.94 91 GLU A O 1
ATOM 768 N N . ILE A 1 92 ? 2.289 -0.440 -17.800 1.00 79.81 92 ILE A N 1
ATOM 769 C CA . ILE A 1 92 ? 3.325 -1.352 -17.260 1.00 79.81 92 ILE A CA 1
ATOM 770 C C . ILE A 1 92 ? 3.830 -0.882 -15.890 1.00 79.81 92 ILE A C 1
ATOM 772 O O . ILE A 1 92 ? 4.335 -1.662 -15.092 1.00 79.81 92 ILE A O 1
ATOM 776 N N . TRP A 1 93 ? 3.696 0.405 -15.617 1.00 78.94 93 TRP A N 1
ATOM 777 C CA . TRP A 1 93 ? 4.103 1.050 -14.385 1.00 78.94 93 TRP A CA 1
ATOM 778 C C . TRP A 1 93 ? 3.109 0.775 -13.237 1.00 78.94 93 TRP A C 1
ATOM 780 O O . TRP A 1 93 ? 3.480 0.867 -12.073 1.00 78.94 93 TRP A O 1
ATOM 790 N N . GLY A 1 94 ? 1.896 0.317 -13.542 1.00 85.56 94 GLY A N 1
ATOM 791 C CA . GLY A 1 94 ? 0.873 -0.047 -12.568 1.00 85.56 94 GLY A CA 1
ATOM 792 C C . GLY A 1 94 ? -0.289 0.937 -12.551 1.00 85.56 94 GLY A C 1
ATOM 793 O O . GLY A 1 94 ? -0.439 1.777 -13.434 1.00 85.56 94 GLY A O 1
ATOM 794 N N . LEU A 1 95 ? -1.143 0.819 -11.538 1.00 90.19 95 LEU A N 1
ATOM 795 C CA . LEU A 1 95 ? -2.299 1.695 -11.349 1.00 90.19 95 LEU A CA 1
ATOM 796 C C . LEU A 1 95 ? -2.347 2.166 -9.895 1.00 90.19 95 LEU A C 1
ATOM 798 O O . LEU A 1 95 ? -2.284 1.351 -8.976 1.00 90.19 95 LEU A O 1
ATOM 802 N N . GLY A 1 96 ? -2.452 3.478 -9.690 1.00 91.44 96 GLY A N 1
ATOM 803 C CA . GLY A 1 96 ? -2.471 4.113 -8.377 1.00 91.44 96 GLY A CA 1
ATOM 804 C C . GLY A 1 96 ? -3.521 3.498 -7.454 1.00 91.44 96 GLY A C 1
ATOM 805 O O . GLY A 1 96 ? -4.610 3.102 -7.879 1.00 91.44 96 GLY A O 1
ATOM 806 N N . ILE A 1 97 ? -3.199 3.421 -6.166 1.00 91.75 97 ILE A N 1
ATOM 807 C CA . ILE A 1 97 ? -3.942 2.592 -5.219 1.00 91.75 97 ILE A CA 1
ATOM 808 C C . ILE A 1 97 ? -5.390 3.052 -5.016 1.00 91.75 97 ILE A C 1
ATOM 810 O O . ILE A 1 97 ? -6.256 2.226 -4.751 1.00 91.75 97 ILE A O 1
ATOM 814 N N . PHE A 1 98 ? -5.694 4.341 -5.192 1.00 92.56 98 PHE A N 1
ATOM 815 C CA . PHE A 1 98 ? -7.076 4.823 -5.109 1.00 92.56 98 PHE A CA 1
ATOM 816 C C . PHE A 1 98 ? -7.931 4.431 -6.319 1.00 92.56 98 PHE A C 1
ATOM 818 O O . PHE A 1 98 ? -9.153 4.369 -6.188 1.00 92.56 98 PHE A O 1
ATOM 825 N N . TYR A 1 99 ? -7.314 4.132 -7.465 1.00 92.19 99 TYR A N 1
ATOM 826 C CA . TYR A 1 99 ? -8.011 3.566 -8.619 1.00 92.19 99 TYR A CA 1
ATOM 827 C C . TYR A 1 99 ? -8.149 2.050 -8.491 1.00 92.19 99 TYR A C 1
ATOM 829 O O . TYR A 1 99 ? -9.241 1.534 -8.705 1.00 92.19 99 TYR A O 1
ATOM 837 N N . ALA A 1 100 ? -7.076 1.350 -8.105 1.00 91.88 100 ALA A N 1
ATOM 838 C CA . ALA A 1 100 ? -7.099 -0.105 -7.937 1.00 91.88 100 ALA A CA 1
ATOM 839 C C . ALA A 1 100 ? -7.992 -0.532 -6.754 1.00 91.88 100 ALA A C 1
ATOM 841 O O . ALA A 1 100 ? -8.827 -1.423 -6.862 1.00 91.88 100 ALA A O 1
ATOM 842 N N . THR A 1 101 ? -7.873 0.152 -5.611 1.00 93.06 101 THR A N 1
ATOM 843 C CA . THR A 1 101 ? -8.611 -0.144 -4.371 1.00 93.06 101 THR A CA 1
ATOM 844 C C . THR A 1 101 ? -9.362 1.090 -3.846 1.00 93.06 101 THR A C 1
ATOM 846 O O . THR A 1 101 ? -9.035 1.623 -2.780 1.00 93.06 101 THR A O 1
ATOM 849 N N . PRO A 1 102 ? -10.433 1.548 -4.520 1.00 94.50 102 PRO A N 1
ATOM 850 C CA . PRO A 1 102 ? -11.207 2.716 -4.080 1.00 94.50 102 PRO A CA 1
ATOM 851 C C . PRO A 1 102 ? -11.845 2.528 -2.692 1.00 94.50 102 PRO A C 1
ATOM 853 O O . PRO A 1 102 ? -12.098 3.500 -1.979 1.00 94.50 102 PRO A O 1
ATOM 856 N N . ALA A 1 103 ? -12.035 1.281 -2.244 1.00 95.00 103 ALA A N 1
ATOM 857 C CA . ALA A 1 103 ? -12.473 0.958 -0.885 1.00 95.00 103 ALA A CA 1
ATOM 858 C C . ALA A 1 103 ? -11.547 1.503 0.219 1.00 95.00 103 ALA A C 1
ATOM 860 O O . ALA A 1 103 ? -12.008 1.671 1.348 1.00 95.00 103 ALA A O 1
ATOM 861 N N . LEU A 1 104 ? -10.295 1.868 -0.087 1.00 94.75 104 LEU A N 1
ATOM 862 C CA . LEU A 1 104 ? -9.403 2.558 0.854 1.00 94.75 104 LEU A CA 1
ATOM 863 C C . LEU A 1 104 ? -9.982 3.866 1.393 1.00 94.75 104 LEU A C 1
ATOM 865 O O . LEU A 1 104 ? -9.662 4.247 2.517 1.00 94.75 104 LEU A O 1
ATOM 869 N N . ILE A 1 105 ? -10.880 4.522 0.654 1.00 94.88 105 ILE A N 1
ATOM 870 C CA . ILE A 1 105 ? -11.588 5.720 1.129 1.00 94.88 105 ILE A CA 1
ATOM 871 C C . ILE A 1 105 ? -12.362 5.424 2.426 1.00 94.88 105 ILE A C 1
ATOM 873 O O . ILE A 1 105 ? -12.464 6.285 3.299 1.00 94.88 105 ILE A O 1
ATOM 877 N N . LEU A 1 106 ? -12.852 4.192 2.610 1.00 95.62 106 LEU A N 1
ATOM 878 C CA . LEU A 1 106 ? -13.568 3.788 3.823 1.00 95.62 106 LEU A CA 1
ATOM 879 C C . LEU A 1 106 ? -12.663 3.794 5.055 1.00 95.62 106 LEU A C 1
ATOM 881 O O . LEU A 1 106 ? -13.164 4.028 6.150 1.00 95.62 106 LEU A O 1
ATOM 885 N N . ALA A 1 107 ? -11.347 3.610 4.904 1.00 95.62 107 ALA A N 1
ATOM 886 C CA . ALA A 1 107 ? -10.414 3.699 6.026 1.00 95.62 107 ALA A CA 1
ATOM 887 C C . ALA A 1 107 ? -10.473 5.078 6.705 1.00 95.62 107 ALA A C 1
ATOM 889 O O . ALA A 1 107 ? -10.407 5.156 7.929 1.00 95.62 107 ALA A O 1
ATOM 890 N N . ALA A 1 108 ? -10.692 6.153 5.936 1.00 94.50 108 ALA A N 1
ATOM 891 C CA . ALA A 1 108 ? -10.861 7.508 6.466 1.00 94.50 108 ALA A CA 1
ATOM 892 C C . ALA A 1 108 ? -12.103 7.657 7.368 1.00 94.50 108 ALA A C 1
ATOM 894 O O . ALA A 1 108 ? -12.149 8.557 8.207 1.00 94.50 108 ALA A O 1
ATOM 895 N N . LEU A 1 109 ? -13.092 6.767 7.222 1.00 94.69 109 LEU A N 1
ATOM 896 C CA . LEU A 1 109 ? -14.342 6.763 7.988 1.00 94.69 109 LEU A CA 1
ATOM 897 C C . LEU A 1 109 ? -14.256 5.958 9.293 1.00 94.69 109 LEU A C 1
ATOM 899 O O . LEU A 1 109 ? -15.256 5.856 10.007 1.00 94.69 109 LEU A O 1
ATOM 903 N N . ALA A 1 110 ? -13.102 5.363 9.607 1.00 94.69 110 ALA A N 1
ATOM 904 C CA . ALA A 1 110 ? -12.902 4.651 10.862 1.00 94.69 110 ALA A CA 1
ATOM 905 C C . ALA A 1 110 ? -13.074 5.584 12.079 1.00 94.69 110 ALA A C 1
ATOM 907 O O . ALA A 1 110 ? -12.862 6.794 12.014 1.00 94.69 110 ALA A O 1
ATOM 908 N N . ASP A 1 111 ? -13.436 5.018 13.233 1.00 93.94 111 ASP A N 1
ATOM 909 C CA . ASP A 1 111 ? -13.537 5.787 14.478 1.00 93.94 111 ASP A CA 1
ATOM 910 C C . ASP A 1 111 ? -12.143 6.120 15.035 1.00 93.94 111 ASP A C 1
ATOM 912 O O . ASP A 1 111 ? -11.552 5.346 15.791 1.00 93.94 111 ASP A O 1
ATOM 916 N N . TRP A 1 112 ? -11.600 7.277 14.659 1.00 94.25 112 TRP A N 1
ATOM 917 C CA . TRP A 1 112 ? -10.247 7.718 15.024 1.00 94.25 112 TRP A CA 1
ATOM 918 C C . TRP A 1 112 ? -10.034 8.001 16.514 1.00 94.25 112 TRP A C 1
ATOM 920 O O . TRP A 1 112 ? -8.907 8.275 16.927 1.00 94.25 112 TRP A O 1
ATOM 930 N N . ARG A 1 113 ? -11.081 7.905 17.343 1.00 92.19 113 ARG A N 1
ATOM 931 C CA . ARG A 1 113 ? -10.943 7.946 18.806 1.00 92.19 113 ARG A CA 1
ATOM 932 C C . ARG A 1 113 ? -10.323 6.661 19.359 1.00 92.19 113 ARG A C 1
ATOM 934 O O . ARG A 1 113 ? -9.803 6.672 20.474 1.00 92.19 113 ARG A O 1
ATOM 941 N N . LYS A 1 114 ? -10.368 5.557 18.600 1.00 91.25 114 LYS A N 1
ATOM 942 C CA . LYS A 1 114 ? -9.800 4.267 19.007 1.00 91.25 114 LYS A CA 1
ATOM 943 C C . LYS A 1 114 ? -8.294 4.221 18.712 1.00 91.25 114 LYS A C 1
ATOM 945 O O . LYS A 1 114 ? -7.914 4.316 17.544 1.00 91.25 114 LYS A O 1
ATOM 950 N N . PRO A 1 115 ? -7.429 3.977 19.719 1.00 91.69 115 PRO A N 1
ATOM 951 C CA . PRO A 1 115 ? -5.981 3.884 19.508 1.00 91.69 115 PRO A CA 1
ATOM 952 C C . PRO A 1 115 ? -5.585 2.815 18.494 1.00 91.69 115 PRO A C 1
ATOM 954 O O . PRO A 1 115 ? -4.646 3.013 17.737 1.00 91.69 115 PRO A O 1
ATOM 957 N N . LEU A 1 116 ? -6.325 1.701 18.439 1.00 92.25 116 LEU A N 1
ATOM 958 C CA . LEU A 1 116 ? -6.071 0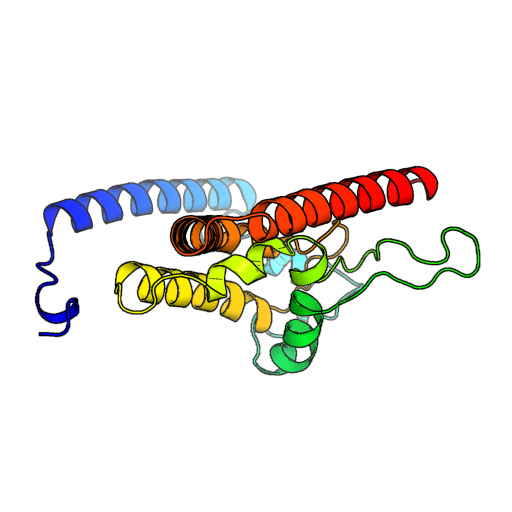.625 17.482 1.00 92.25 116 LEU A CA 1
ATOM 959 C C . LEU A 1 116 ? -6.078 1.131 16.032 1.00 92.25 116 LEU A C 1
ATOM 961 O O . LEU A 1 116 ? -5.214 0.747 15.254 1.00 92.25 116 LEU A O 1
ATOM 965 N N . HIS A 1 117 ? -7.018 2.011 15.674 1.00 95.06 117 HIS A N 1
ATOM 966 C CA . HIS A 1 117 ? -7.100 2.550 14.316 1.00 95.06 117 HIS A CA 1
ATOM 967 C C . HIS A 1 117 ? -5.926 3.493 14.019 1.00 95.06 117 HIS A C 1
ATOM 969 O O . HIS A 1 117 ? -5.358 3.462 12.933 1.00 95.06 117 HIS A O 1
ATOM 975 N N . GLN A 1 118 ? -5.514 4.293 15.005 1.00 95.38 118 GLN A N 1
ATOM 976 C CA . GLN A 1 118 ? -4.354 5.179 14.878 1.00 95.38 118 GLN A CA 1
ATOM 977 C C . GLN A 1 118 ? -3.061 4.375 14.691 1.00 95.38 118 GLN A C 1
ATOM 979 O O . GLN A 1 118 ? -2.282 4.669 13.791 1.00 95.38 118 GLN A O 1
ATOM 984 N N . VAL A 1 119 ? -2.862 3.326 15.496 1.00 94.56 119 VAL A N 1
ATOM 985 C CA . VAL A 1 119 ? -1.704 2.426 15.387 1.00 94.56 119 VAL A CA 1
ATOM 986 C C . VAL A 1 119 ? -1.707 1.703 14.042 1.00 94.56 119 VAL A C 1
ATOM 988 O O . VAL A 1 119 ? -0.675 1.668 13.384 1.00 94.56 119 VAL A O 1
ATOM 991 N N . ALA A 1 120 ? -2.858 1.196 13.590 1.00 95.62 120 ALA A N 1
ATOM 992 C CA . ALA A 1 120 ? -2.978 0.566 12.277 1.00 95.62 120 ALA A CA 1
ATOM 993 C C . ALA A 1 120 ? -2.606 1.533 11.139 1.00 95.62 120 ALA A C 1
ATOM 995 O O . ALA A 1 120 ? -1.843 1.164 10.249 1.00 95.62 120 ALA A O 1
ATOM 996 N N . LEU A 1 121 ? -3.067 2.789 11.198 1.00 96.50 121 LEU A N 1
ATOM 997 C CA . LEU A 1 121 ? -2.693 3.800 10.209 1.00 96.50 121 LEU A CA 1
ATOM 998 C C . LEU A 1 121 ? -1.188 4.088 10.244 1.00 96.50 121 LEU A C 1
ATOM 1000 O O . LEU A 1 121 ? -0.557 4.126 9.194 1.00 96.50 121 LEU A O 1
ATOM 1004 N N . ILE A 1 122 ? -0.600 4.246 11.432 1.00 96.62 122 ILE A N 1
ATOM 1005 C CA . ILE A 1 122 ? 0.845 4.467 11.584 1.00 96.62 122 ILE A CA 1
ATOM 1006 C C . ILE A 1 122 ? 1.636 3.287 11.011 1.00 96.62 122 ILE A C 1
ATOM 1008 O O . ILE A 1 122 ? 2.595 3.509 10.280 1.00 96.62 122 ILE A O 1
ATOM 1012 N N . CYS A 1 123 ? 1.225 2.045 11.282 1.00 95.25 123 CYS A N 1
ATOM 1013 C CA . CYS A 1 123 ? 1.856 0.855 10.712 1.00 95.25 123 CYS A CA 1
ATOM 1014 C C . CYS A 1 123 ? 1.774 0.848 9.180 1.00 95.25 123 CYS A C 1
ATOM 1016 O O . CYS A 1 123 ? 2.790 0.641 8.520 1.00 95.25 123 CYS A O 1
ATOM 1018 N N . ALA A 1 124 ? 0.596 1.118 8.610 1.00 96.12 124 ALA A N 1
ATOM 1019 C CA . ALA A 1 124 ? 0.422 1.159 7.161 1.00 96.12 124 ALA A CA 1
ATOM 1020 C C . ALA A 1 124 ? 1.264 2.272 6.511 1.00 96.12 124 ALA A C 1
ATOM 1022 O O . ALA A 1 124 ? 1.939 2.032 5.511 1.00 96.12 124 ALA A O 1
ATOM 1023 N N . LEU A 1 125 ? 1.282 3.467 7.111 1.00 95.31 125 LEU A N 1
ATOM 1024 C CA . LEU A 1 125 ? 2.083 4.599 6.642 1.00 95.31 125 LEU A CA 1
ATOM 1025 C C . LEU A 1 125 ? 3.586 4.373 6.816 1.00 95.31 125 LEU A C 1
ATOM 1027 O O . LEU A 1 125 ? 4.352 4.842 5.984 1.00 95.31 125 LEU A O 1
ATOM 1031 N N . ALA A 1 126 ? 4.021 3.654 7.851 1.00 95.94 126 ALA A N 1
ATOM 1032 C CA . ALA A 1 126 ? 5.428 3.305 8.027 1.00 95.94 126 ALA A CA 1
ATOM 1033 C C . ALA A 1 126 ? 5.908 2.390 6.891 1.00 95.94 126 ALA A C 1
ATOM 1035 O O . ALA A 1 126 ? 6.944 2.658 6.289 1.00 95.94 126 ALA A O 1
ATOM 1036 N N . VAL A 1 127 ? 5.121 1.366 6.544 1.00 94.69 127 VAL A N 1
ATOM 1037 C CA . VAL A 1 127 ? 5.430 0.455 5.429 1.00 94.69 127 VAL A CA 1
ATOM 1038 C C . VAL A 1 127 ? 5.371 1.190 4.086 1.00 94.69 127 VAL A C 1
ATOM 1040 O O . VAL A 1 127 ? 6.342 1.179 3.333 1.00 94.69 127 VAL A O 1
ATOM 1043 N N . GLN A 1 128 ? 4.276 1.898 3.795 1.00 94.12 128 GLN A N 1
ATOM 1044 C CA . GLN A 1 128 ? 4.140 2.671 2.553 1.00 94.12 128 GLN A CA 1
ATOM 1045 C C . GLN A 1 128 ? 5.200 3.782 2.444 1.00 94.12 128 GLN A C 1
ATOM 1047 O O . GLN A 1 128 ? 5.677 4.074 1.346 1.00 94.12 128 GLN A O 1
ATOM 1052 N N . GLY A 1 129 ? 5.597 4.377 3.569 1.00 94.44 129 GLY A N 1
ATOM 1053 C CA . GLY A 1 129 ? 6.646 5.387 3.645 1.00 94.44 129 GLY A CA 1
ATOM 1054 C C . GLY A 1 129 ? 7.991 4.859 3.160 1.00 94.44 129 GLY A C 1
ATOM 1055 O O . GLY A 1 129 ? 8.660 5.545 2.392 1.00 94.44 129 GLY A O 1
ATOM 1056 N N . LEU A 1 130 ? 8.352 3.617 3.503 1.00 93.56 130 LEU A N 1
ATOM 1057 C CA . LEU A 1 130 ? 9.554 2.978 2.958 1.00 93.56 130 LEU A CA 1
ATOM 1058 C C . LEU A 1 130 ? 9.482 2.863 1.431 1.00 93.56 130 LEU A C 1
ATOM 1060 O O . LEU A 1 130 ? 10.459 3.172 0.756 1.00 93.56 130 LEU A O 1
ATOM 1064 N N . TYR A 1 131 ? 8.317 2.522 0.875 1.00 91.94 131 TYR A N 1
ATOM 1065 C CA . TYR A 1 131 ? 8.119 2.435 -0.576 1.00 91.94 131 TYR A CA 1
ATOM 1066 C C . TYR A 1 131 ? 8.131 3.786 -1.295 1.00 91.94 131 TYR A C 1
ATOM 1068 O O . TYR A 1 131 ? 8.594 3.878 -2.432 1.00 91.94 131 TYR A O 1
ATOM 1076 N N . PHE A 1 132 ? 7.716 4.870 -0.637 1.00 92.94 132 PHE A N 1
ATOM 1077 C CA . PHE A 1 132 ? 7.911 6.216 -1.186 1.00 92.94 132 PHE A CA 1
ATOM 1078 C C . PHE A 1 132 ? 9.386 6.581 -1.311 1.00 92.94 132 PHE A C 1
ATOM 1080 O O . PHE A 1 132 ? 9.762 7.302 -2.230 1.00 92.94 132 PHE A O 1
ATOM 1087 N N . LEU A 1 133 ? 10.212 6.051 -0.416 1.00 92.81 133 LEU A N 1
ATOM 1088 C CA . LEU A 1 133 ? 11.650 6.259 -0.417 1.00 92.81 133 LEU A CA 1
ATOM 1089 C C . LEU A 1 133 ? 12.399 5.191 -1.198 1.00 92.81 133 LEU A C 1
ATOM 1091 O O . LEU A 1 133 ? 13.617 5.247 -1.198 1.00 92.81 133 LEU A O 1
ATOM 1095 N N . PHE A 1 134 ? 11.728 4.218 -1.813 1.00 88.94 134 PHE A N 1
ATOM 1096 C CA . PHE A 1 134 ? 12.388 3.095 -2.463 1.00 88.94 134 PHE A CA 1
ATOM 1097 C C . PHE A 1 134 ? 12.695 3.387 -3.932 1.00 88.94 134 PHE A C 1
ATOM 1099 O O . PHE A 1 134 ? 11.919 4.023 -4.649 1.00 88.94 134 PHE A O 1
ATOM 1106 N N . VAL A 1 135 ? 13.842 2.896 -4.388 1.00 82.69 135 VAL A N 1
ATOM 1107 C CA . VAL A 1 135 ? 14.325 3.094 -5.756 1.00 82.69 135 VAL A CA 1
ATOM 1108 C C . VAL A 1 135 ? 13.390 2.453 -6.796 1.00 82.69 135 VAL A C 1
ATOM 1110 O O . VAL A 1 135 ? 13.154 3.025 -7.867 1.00 82.69 135 VAL A O 1
ATOM 1113 N N . GLY A 1 136 ? 12.804 1.305 -6.441 1.00 77.62 136 GLY A N 1
ATOM 1114 C CA . GLY A 1 136 ? 11.843 0.567 -7.253 1.00 77.62 136 GLY A CA 1
ATOM 1115 C C . GLY A 1 136 ? 10.426 1.137 -7.183 1.00 77.62 136 GLY A C 1
ATOM 1116 O O . GLY A 1 136 ? 9.951 1.605 -6.150 1.00 77.62 136 GLY A O 1
ATOM 1117 N N . ASP A 1 137 ? 9.734 1.045 -8.306 1.00 70.75 137 ASP A N 1
ATOM 1118 C CA . ASP A 1 137 ? 8.369 1.523 -8.550 1.00 70.75 137 ASP A CA 1
ATOM 1119 C C . ASP A 1 137 ? 7.360 0.373 -8.736 1.00 70.75 137 ASP A C 1
ATOM 1121 O O . ASP A 1 137 ? 6.164 0.621 -8.816 1.00 70.75 137 ASP A O 1
ATOM 1125 N N . GLY A 1 138 ? 7.814 -0.889 -8.745 1.00 69.06 138 GLY A N 1
ATOM 1126 C CA . GLY A 1 138 ? 6.930 -2.060 -8.780 1.00 69.06 138 GLY A CA 1
ATOM 1127 C C . GLY A 1 138 ? 6.344 -2.392 -10.157 1.00 69.06 138 GLY A C 1
ATOM 1128 O O . GLY A 1 138 ? 5.275 -2.997 -10.207 1.00 69.06 138 GLY A O 1
ATOM 1129 N N . ARG A 1 139 ? 7.040 -2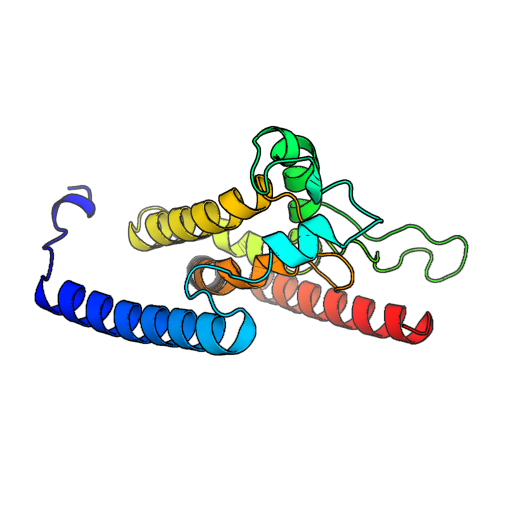.020 -11.247 1.00 72.06 139 ARG A N 1
ATOM 1130 C CA . ARG A 1 139 ? 6.634 -2.252 -12.654 1.00 72.06 139 ARG A CA 1
ATOM 1131 C C . ARG A 1 139 ? 6.204 -3.692 -12.931 1.00 72.06 139 ARG A C 1
ATOM 1133 O O . ARG A 1 139 ? 6.574 -4.627 -12.222 1.00 72.06 139 ARG A O 1
ATOM 1140 N N . THR A 1 140 ? 5.556 -3.864 -14.078 1.00 71.88 140 THR A N 1
ATOM 1141 C CA . THR A 1 140 ? 5.121 -5.120 -14.710 1.00 71.88 140 THR A CA 1
ATOM 1142 C C . THR A 1 140 ? 3.955 -5.823 -14.011 1.00 71.88 140 THR A C 1
ATOM 1144 O O . THR A 1 140 ? 3.780 -7.027 -14.173 1.00 71.88 140 THR A O 1
ATOM 1147 N N . GLN A 1 141 ? 3.146 -5.094 -13.231 1.00 77.19 141 GLN A N 1
ATOM 1148 C CA . GLN A 1 141 ? 1.998 -5.634 -12.485 1.00 77.19 141 GLN A CA 1
ATOM 1149 C C . GLN A 1 141 ? 0.801 -4.669 -12.505 1.00 77.19 141 GLN A C 1
ATOM 1151 O O . GLN A 1 141 ? 0.982 -3.463 -12.644 1.00 77.19 141 GLN A O 1
ATOM 1156 N N . PHE A 1 142 ? -0.423 -5.210 -12.426 1.00 82.50 142 PHE A N 1
ATOM 1157 C CA . PHE A 1 142 ? -1.647 -4.410 -12.408 1.00 82.50 142 PHE A CA 1
ATOM 1158 C C . PHE A 1 142 ? -1.869 -3.936 -10.976 1.00 82.50 142 PHE A C 1
ATOM 1160 O O . PHE A 1 142 ? -1.726 -4.714 -10.032 1.00 82.50 142 PHE A O 1
ATOM 1167 N N . GLY A 1 143 ? -2.173 -2.650 -10.807 1.00 82.44 143 GLY A N 1
ATOM 1168 C CA . GLY A 1 143 ? -2.146 -2.020 -9.490 1.00 82.44 143 GLY A CA 1
ATOM 1169 C C . GLY A 1 143 ? -0.719 -1.746 -9.003 1.00 82.44 143 GLY A C 1
ATOM 1170 O O . GLY A 1 143 ? 0.216 -1.655 -9.794 1.00 82.44 143 GLY A O 1
ATOM 1171 N N . MET A 1 144 ? -0.552 -1.576 -7.692 1.00 85.31 144 MET A N 1
ATOM 1172 C CA . MET A 1 144 ? 0.744 -1.284 -7.067 1.00 85.31 144 MET A CA 1
ATOM 1173 C C . MET A 1 144 ? 1.208 -2.484 -6.248 1.00 85.31 144 MET A C 1
ATOM 1175 O O . MET A 1 144 ? 0.700 -2.701 -5.148 1.00 85.31 144 MET A O 1
ATOM 1179 N N . ARG A 1 145 ? 2.206 -3.236 -6.728 1.00 85.94 145 ARG A N 1
ATOM 1180 C CA . ARG A 1 145 ? 2.715 -4.452 -6.060 1.00 85.94 145 ARG A CA 1
ATOM 1181 C C . ARG A 1 145 ? 2.990 -4.258 -4.573 1.00 85.94 145 ARG A C 1
ATOM 1183 O O . ARG A 1 145 ? 2.550 -5.045 -3.742 1.00 85.94 145 ARG A O 1
ATOM 1190 N N . TYR A 1 146 ? 3.726 -3.203 -4.239 1.00 87.81 146 TYR A N 1
ATOM 1191 C CA . TYR A 1 146 ? 4.162 -2.953 -2.867 1.00 87.81 146 TYR A CA 1
ATOM 1192 C C . TYR A 1 146 ? 3.024 -2.520 -1.938 1.00 87.81 146 TYR A C 1
ATOM 1194 O O . TYR A 1 146 ? 3.212 -2.441 -0.725 1.00 87.81 146 TYR A O 1
ATOM 1202 N N . SER A 1 147 ? 1.822 -2.285 -2.476 1.00 88.69 147 SER A N 1
ATOM 1203 C CA . SER A 1 147 ? 0.650 -2.059 -1.638 1.00 88.69 147 SER A CA 1
ATOM 1204 C C . SER A 1 147 ? 0.222 -3.288 -0.847 1.00 88.69 147 SER A C 1
ATOM 1206 O O . SER A 1 147 ? -0.286 -3.149 0.266 1.00 88.69 147 SER A O 1
ATOM 1208 N N . LEU A 1 148 ? 0.518 -4.487 -1.354 1.00 89.81 148 LEU A N 1
ATOM 1209 C CA . LEU A 1 148 ? 0.174 -5.756 -0.710 1.00 89.81 148 LEU A CA 1
ATOM 1210 C C . LEU A 1 148 ? 0.746 -5.890 0.709 1.00 89.81 148 LEU A C 1
ATOM 1212 O O . LEU A 1 148 ? 0.164 -6.590 1.534 1.00 89.81 148 LEU A O 1
ATOM 1216 N N . ASP A 1 149 ? 1.822 -5.174 1.022 1.00 92.44 149 ASP A N 1
ATOM 1217 C CA . ASP A 1 149 ? 2.493 -5.260 2.318 1.00 92.44 149 ASP A CA 1
ATOM 1218 C C . ASP A 1 149 ? 1.786 -4.462 3.421 1.00 92.44 149 ASP A C 1
ATOM 1220 O O . ASP A 1 149 ? 1.861 -4.825 4.596 1.00 92.44 149 ASP A O 1
ATOM 1224 N N . TYR A 1 150 ? 1.081 -3.381 3.072 1.00 93.38 150 TYR A N 1
ATOM 1225 C CA . TYR A 1 150 ? 0.329 -2.574 4.042 1.00 93.38 150 TYR A CA 1
ATOM 1226 C C . TYR A 1 150 ? -1.186 -2.754 3.931 1.00 93.38 150 TYR A C 1
ATOM 1228 O O . TYR A 1 150 ? -1.915 -2.420 4.873 1.00 93.38 150 TYR A O 1
ATOM 1236 N N . LEU A 1 151 ? -1.680 -3.288 2.810 1.00 93.75 151 LEU A N 1
ATOM 1237 C CA . LEU A 1 151 ? -3.104 -3.518 2.587 1.00 93.75 151 LEU A CA 1
ATOM 1238 C C . LEU A 1 151 ? -3.765 -4.374 3.678 1.00 93.75 151 LEU A C 1
ATOM 1240 O O . LEU A 1 151 ? -4.847 -3.977 4.098 1.00 93.75 151 LEU A O 1
ATOM 1244 N N . PRO A 1 152 ? -3.163 -5.448 4.232 1.00 93.75 152 PRO A N 1
ATOM 1245 C CA . PRO A 1 152 ? -3.778 -6.204 5.327 1.00 93.75 152 PRO A CA 1
ATOM 1246 C C . PRO A 1 152 ? -4.104 -5.337 6.552 1.00 93.75 152 PRO A C 1
ATOM 1248 O O . PRO A 1 152 ? -5.157 -5.485 7.173 1.00 93.75 152 PRO A O 1
ATOM 1251 N N . VAL A 1 153 ? -3.233 -4.375 6.871 1.00 94.50 153 VAL A N 1
ATOM 1252 C CA . VAL A 1 153 ? -3.457 -3.420 7.965 1.00 94.50 153 VAL A CA 1
ATOM 1253 C C . VAL A 1 153 ? -4.507 -2.380 7.571 1.00 94.50 153 VAL A C 1
ATOM 1255 O O . VAL A 1 153 ? -5.368 -2.031 8.378 1.00 94.50 153 VAL A O 1
ATOM 1258 N N . MET A 1 154 ? -4.507 -1.922 6.317 1.00 96.06 154 MET A N 1
ATOM 1259 C CA . MET A 1 154 ? -5.554 -1.027 5.817 1.00 96.06 154 MET A CA 1
ATOM 1260 C C . MET A 1 154 ? -6.923 -1.708 5.734 1.00 96.06 154 MET A C 1
ATOM 1262 O O . MET A 1 154 ? -7.925 -1.046 5.978 1.00 96.06 154 MET A O 1
ATOM 1266 N N . MET A 1 155 ? -7.001 -3.015 5.474 1.00 95.25 155 MET A N 1
ATOM 1267 C CA . MET A 1 155 ? -8.253 -3.778 5.471 1.00 95.25 155 MET A CA 1
ATOM 1268 C C . MET A 1 155 ? -8.938 -3.741 6.840 1.00 95.25 155 MET A C 1
ATOM 1270 O O . MET A 1 155 ? -10.161 -3.623 6.898 1.00 95.25 155 MET A O 1
ATOM 1274 N N . LEU A 1 156 ? -8.168 -3.744 7.937 1.00 95.69 156 LEU A N 1
ATOM 1275 C CA . LEU A 1 156 ? -8.698 -3.505 9.283 1.00 95.69 156 LEU A CA 1
ATOM 1276 C C . LEU A 1 156 ? -9.405 -2.141 9.364 1.00 95.69 156 LEU A C 1
ATOM 1278 O O . LEU A 1 156 ? -10.509 -2.045 9.899 1.00 95.69 156 LEU A O 1
ATOM 1282 N N . LEU A 1 157 ? -8.787 -1.087 8.820 1.00 96.56 157 LEU A N 1
ATOM 1283 C CA . LEU A 1 157 ? -9.350 0.266 8.821 1.00 96.56 157 LEU A CA 1
ATOM 1284 C C . LEU A 1 157 ? -10.553 0.400 7.886 1.00 96.56 157 LEU A C 1
ATOM 1286 O O . LEU A 1 157 ? -11.541 1.030 8.256 1.00 96.56 157 LEU A O 1
ATOM 1290 N N . ILE A 1 158 ? -10.505 -0.226 6.710 1.00 96.31 158 ILE A N 1
ATOM 1291 C CA . ILE A 1 158 ? -11.629 -0.308 5.770 1.00 96.31 158 ILE A CA 1
ATOM 1292 C C . ILE A 1 158 ? -12.823 -0.983 6.452 1.00 96.31 158 ILE A C 1
ATOM 1294 O O . ILE A 1 158 ? -13.939 -0.461 6.401 1.00 96.31 158 ILE A O 1
ATOM 1298 N N . ALA A 1 159 ? -12.599 -2.107 7.138 1.00 95.00 159 ALA A N 1
ATOM 1299 C CA . ALA A 1 159 ? -13.635 -2.807 7.890 1.00 95.00 159 ALA A CA 1
ATOM 1300 C C . ALA A 1 159 ? -14.180 -1.943 9.040 1.00 95.00 159 ALA A C 1
ATOM 1302 O O . ALA A 1 159 ? -15.395 -1.839 9.210 1.00 95.00 159 ALA A O 1
ATOM 1303 N N . ALA A 1 160 ? -13.303 -1.263 9.786 1.00 95.00 160 ALA A N 1
ATOM 1304 C CA . ALA A 1 160 ? -13.700 -0.360 10.863 1.00 95.00 160 ALA A CA 1
ATOM 1305 C C . ALA A 1 160 ? -14.546 0.822 10.361 1.00 95.00 160 ALA A C 1
ATOM 1307 O O . ALA A 1 160 ? -15.559 1.159 10.978 1.00 95.00 160 ALA A O 1
ATOM 1308 N N . GLY A 1 161 ? -14.169 1.434 9.238 1.00 94.31 161 GLY A N 1
ATOM 1309 C CA . GLY A 1 161 ? -14.938 2.508 8.614 1.00 94.31 161 GLY A CA 1
ATOM 1310 C C . GLY A 1 161 ? -16.266 2.034 8.034 1.00 94.31 161 GLY A C 1
ATOM 1311 O O . GLY A 1 161 ? -17.285 2.699 8.209 1.00 94.31 161 GLY A O 1
ATOM 1312 N N . THR A 1 162 ? -16.290 0.838 7.442 1.00 94.31 162 THR A N 1
ATOM 1313 C CA . THR A 1 162 ? -17.519 0.185 6.960 1.00 94.31 162 THR A CA 1
ATOM 1314 C C . THR A 1 162 ? -18.498 -0.080 8.103 1.00 94.31 162 THR A C 1
ATOM 1316 O O . THR A 1 162 ? -19.687 0.210 7.980 1.00 94.31 162 THR A O 1
ATOM 1319 N N . ALA A 1 163 ? -18.005 -0.582 9.239 1.00 89.12 163 ALA A N 1
ATOM 1320 C CA . ALA A 1 163 ? -18.818 -0.820 10.429 1.00 89.12 163 ALA A CA 1
ATOM 1321 C C . ALA A 1 163 ? -19.331 0.488 11.057 1.00 89.12 163 ALA A C 1
ATOM 1323 O O . ALA A 1 163 ? -20.440 0.527 11.586 1.00 89.12 163 ALA A O 1
ATOM 1324 N N . HIS A 1 164 ? -18.542 1.566 10.991 1.00 84.31 164 HIS A N 1
ATOM 1325 C CA . HIS A 1 164 ? -18.943 2.874 11.508 1.00 84.31 164 HIS A CA 1
ATOM 1326 C C . HIS A 1 164 ? -19.972 3.582 10.610 1.00 84.31 164 HIS A C 1
ATOM 1328 O O . HIS A 1 164 ? -20.848 4.295 11.104 1.00 84.31 164 HIS A O 1
ATOM 1334 N N . ARG A 1 165 ? -19.885 3.387 9.289 1.00 75.50 165 ARG A N 1
ATOM 1335 C CA . ARG A 1 165 ? -20.772 3.985 8.282 1.00 75.50 165 ARG A CA 1
ATOM 1336 C C . ARG A 1 165 ? -21.331 2.910 7.353 1.00 75.50 165 ARG A C 1
ATOM 1338 O O . ARG A 1 165 ? -20.946 2.802 6.190 1.00 75.50 165 ARG A O 1
ATOM 1345 N N . PHE A 1 166 ? -22.283 2.144 7.877 1.00 76.38 166 PHE A N 1
ATOM 1346 C CA . PHE A 1 166 ? -23.003 1.147 7.090 1.00 76.38 166 PHE A CA 1
ATOM 1347 C C . PHE A 1 166 ? -23.914 1.820 6.048 1.00 76.38 166 PHE A C 1
ATOM 1349 O O . PHE A 1 166 ? -24.515 2.862 6.314 1.00 76.38 166 PHE A O 1
ATOM 1356 N N . GLY A 1 167 ? -24.013 1.246 4.846 1.00 85.62 167 GLY A N 1
ATOM 1357 C CA . GLY A 1 167 ? -24.829 1.799 3.765 1.00 85.62 167 GLY A CA 1
ATOM 1358 C C . GLY A 1 167 ? -24.410 1.314 2.379 1.00 85.62 167 GLY A C 1
ATOM 1359 O O . GLY A 1 167 ? -23.705 0.319 2.236 1.00 85.62 167 GLY A O 1
ATOM 1360 N N . ARG A 1 168 ? -24.836 2.039 1.337 1.00 92.62 168 ARG A N 1
ATOM 1361 C CA . ARG A 1 168 ? -24.511 1.702 -0.062 1.00 92.62 168 ARG A CA 1
ATOM 1362 C C . ARG A 1 168 ? -23.069 2.036 -0.443 1.00 92.62 168 ARG A C 1
ATOM 1364 O O . ARG A 1 168 ? -22.537 1.416 -1.352 1.00 92.62 168 ARG A O 1
ATOM 1371 N N . LEU A 1 169 ? -22.437 2.994 0.241 1.00 93.38 169 LEU A N 1
ATOM 1372 C CA . LEU A 1 169 ? -21.100 3.478 -0.110 1.00 93.38 169 LEU A CA 1
ATOM 1373 C C . LEU A 1 169 ? -20.024 2.373 -0.063 1.00 93.38 169 LEU A C 1
ATOM 1375 O O . LEU A 1 169 ? -19.332 2.232 -1.069 1.00 93.38 169 LEU A O 1
ATOM 1379 N N . PRO A 1 170 ? -19.900 1.557 1.009 1.00 94.31 170 PRO A N 1
ATOM 1380 C CA . PRO A 1 170 ? -18.960 0.438 1.020 1.00 94.31 170 PRO A CA 1
ATOM 1381 C C . PRO A 1 170 ? -19.153 -0.529 -0.147 1.00 94.31 170 PRO A C 1
ATOM 1383 O O . PRO A 1 170 ? -18.191 -0.885 -0.815 1.00 94.31 170 PRO A O 1
ATOM 1386 N N . ILE A 1 171 ? -20.408 -0.878 -0.445 1.00 93.81 171 ILE A N 1
ATOM 1387 C CA . ILE A 1 171 ? -20.754 -1.773 -1.554 1.00 93.81 171 ILE A CA 1
ATOM 1388 C C . ILE A 1 171 ? -20.327 -1.155 -2.889 1.00 93.81 171 ILE A C 1
ATOM 1390 O O . ILE A 1 171 ? -19.673 -1.824 -3.680 1.00 93.81 171 ILE A O 1
ATOM 1394 N N . ILE A 1 172 ? -20.651 0.121 -3.128 1.00 95.81 172 ILE A N 1
ATOM 1395 C CA . ILE A 1 172 ? -20.293 0.835 -4.363 1.00 95.81 172 ILE A CA 1
ATOM 1396 C C . ILE A 1 172 ? -18.775 0.853 -4.556 1.00 95.81 172 ILE A C 1
ATOM 1398 O O . ILE A 1 172 ? -18.301 0.529 -5.638 1.00 95.81 172 ILE A O 1
ATOM 1402 N N . LEU A 1 173 ? -18.014 1.195 -3.514 1.00 95.88 173 LEU A N 1
ATOM 1403 C CA . LEU A 1 173 ? -16.552 1.246 -3.565 1.00 95.88 173 LEU A CA 1
ATOM 1404 C C . LEU A 1 173 ? -15.932 -0.140 -3.782 1.00 95.88 173 LEU A C 1
ATOM 1406 O O . LEU A 1 173 ? -15.012 -0.273 -4.583 1.00 95.88 173 LEU A O 1
ATOM 1410 N N . THR A 1 174 ? -16.436 -1.182 -3.121 1.00 94.25 174 THR A N 1
ATOM 1411 C CA . THR A 1 174 ? -15.952 -2.552 -3.342 1.00 94.25 174 THR A CA 1
ATOM 1412 C C . THR A 1 174 ? -16.265 -3.037 -4.756 1.00 94.25 174 THR A C 1
ATOM 1414 O O . THR A 1 174 ? -15.378 -3.556 -5.429 1.00 94.25 174 THR A O 1
ATOM 1417 N N . VAL A 1 175 ? -17.493 -2.826 -5.238 1.00 96.38 175 VAL A N 1
ATOM 1418 C CA . VAL A 1 175 ? -17.887 -3.187 -6.608 1.00 96.38 175 VAL A CA 1
ATOM 1419 C C . VAL A 1 175 ? -17.067 -2.402 -7.633 1.00 96.38 175 VAL A C 1
ATOM 1421 O O . VAL A 1 175 ? -16.607 -2.991 -8.603 1.00 96.38 175 VAL A O 1
ATOM 1424 N N . ALA A 1 176 ? -16.817 -1.110 -7.406 1.00 96.50 176 ALA A N 1
ATOM 1425 C CA . ALA A 1 176 ? -15.965 -0.302 -8.274 1.00 96.50 176 ALA A CA 1
ATOM 1426 C C . ALA A 1 176 ? -14.541 -0.871 -8.374 1.00 96.50 176 ALA A C 1
ATOM 1428 O O . ALA A 1 176 ? -14.032 -0.997 -9.481 1.00 96.50 176 ALA A O 1
ATOM 1429 N N . GLY A 1 177 ? -13.935 -1.278 -7.252 1.00 94.56 177 GLY A N 1
ATOM 1430 C CA . GLY A 1 177 ? -12.626 -1.940 -7.260 1.00 94.56 177 GLY A CA 1
ATOM 1431 C C . GLY A 1 177 ? -12.638 -3.234 -8.076 1.00 94.56 177 GLY A C 1
ATOM 1432 O O . GLY A 1 177 ? -11.822 -3.399 -8.972 1.00 94.56 177 GLY A O 1
ATOM 1433 N N . ILE A 1 178 ? -13.632 -4.104 -7.859 1.00 95.38 178 ILE A N 1
ATOM 1434 C CA . ILE A 1 178 ? -13.788 -5.348 -8.636 1.00 95.38 178 ILE A CA 1
ATOM 1435 C C . ILE A 1 178 ? -13.895 -5.055 -10.141 1.00 95.38 178 ILE A C 1
ATOM 1437 O O . ILE A 1 178 ? -13.278 -5.743 -10.949 1.00 95.38 178 ILE A O 1
ATOM 1441 N N . LEU A 1 179 ? -14.660 -4.032 -10.531 1.00 95.81 179 LEU A N 1
ATOM 1442 C CA . LEU A 1 179 ? -14.802 -3.647 -11.936 1.00 95.81 179 LEU A CA 1
ATOM 1443 C C . LEU A 1 179 ? -13.493 -3.115 -12.533 1.00 95.81 179 LEU A C 1
ATOM 1445 O O . LEU A 1 179 ? -13.216 -3.408 -13.694 1.00 95.81 179 LEU A O 1
ATOM 1449 N N . VAL A 1 180 ? -12.687 -2.378 -11.762 1.00 93.69 180 VAL A N 1
ATOM 1450 C CA . VAL A 1 180 ? -11.356 -1.918 -12.195 1.00 93.69 180 VAL A CA 1
ATOM 1451 C C . VAL A 1 180 ? -10.412 -3.103 -12.399 1.00 93.69 180 VAL A C 1
ATOM 1453 O O . VAL A 1 180 ? -9.746 -3.160 -13.429 1.00 93.69 180 VAL A O 1
ATOM 1456 N N . GLU A 1 181 ? -10.401 -4.074 -11.485 1.00 91.81 181 GLU A N 1
ATOM 1457 C CA . GLU A 1 181 ? -9.595 -5.298 -11.617 1.00 91.81 181 GLU A CA 1
ATOM 1458 C C . GLU A 1 181 ? -10.002 -6.122 -12.851 1.00 91.81 181 GLU A C 1
ATOM 1460 O O . GLU A 1 181 ? -9.153 -6.541 -13.639 1.00 91.81 181 GLU A O 1
ATOM 1465 N N . ILE A 1 182 ? -11.309 -6.298 -13.086 1.00 93.25 182 ILE A N 1
ATOM 1466 C CA . ILE A 1 182 ? -11.819 -6.986 -14.285 1.00 93.25 182 ILE A CA 1
ATOM 1467 C C . ILE A 1 182 ? -11.432 -6.221 -15.555 1.00 93.25 182 ILE A C 1
ATOM 1469 O O . ILE A 1 182 ? -10.978 -6.829 -16.524 1.00 93.25 182 ILE A O 1
ATOM 1473 N N . TRP A 1 183 ? -11.601 -4.896 -15.563 1.00 92.50 183 TRP A N 1
ATOM 1474 C CA . TRP A 1 183 ? -11.205 -4.053 -16.689 1.00 92.50 183 TRP A CA 1
ATOM 1475 C C . TRP A 1 183 ? -9.708 -4.193 -16.987 1.00 92.50 183 TRP A C 1
ATOM 1477 O O . TRP A 1 183 ? -9.343 -4.410 -18.144 1.00 92.50 183 TRP A O 1
ATOM 1487 N N . GLY A 1 184 ? -8.858 -4.140 -15.961 1.00 90.06 184 GLY A N 1
ATOM 1488 C CA . GLY A 1 184 ? -7.413 -4.325 -16.077 1.00 90.06 184 GLY A CA 1
ATOM 1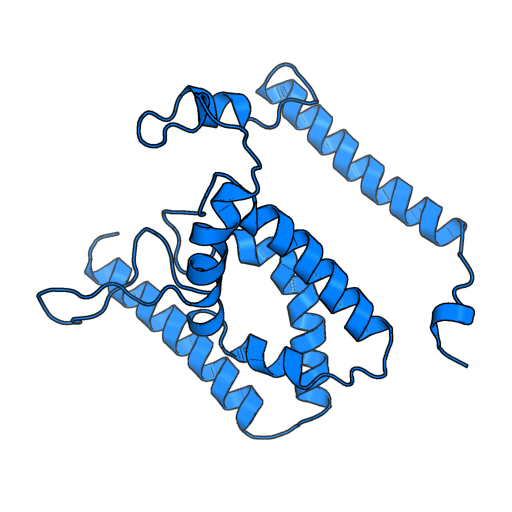489 C C . GLY A 1 184 ? -7.034 -5.666 -16.689 1.00 90.06 184 GLY A C 1
ATOM 1490 O O . GLY A 1 184 ? -6.298 -5.718 -17.673 1.00 90.06 184 GLY A O 1
ATOM 1491 N N . LEU A 1 185 ? -7.611 -6.748 -16.163 1.00 89.50 185 LEU A N 1
ATOM 1492 C CA . LEU A 1 185 ? -7.373 -8.104 -16.652 1.00 89.50 185 LEU A CA 1
ATOM 1493 C C . LEU A 1 185 ? -7.784 -8.269 -18.123 1.00 89.50 185 LEU A C 1
ATOM 1495 O O . LEU A 1 185 ? -7.014 -8.781 -18.936 1.00 89.50 185 LEU A O 1
ATOM 1499 N N . VAL A 1 186 ? -8.991 -7.820 -18.479 1.00 91.00 186 VAL A N 1
ATOM 1500 C CA . VAL A 1 186 ? -9.521 -7.941 -19.846 1.00 91.00 186 VAL A CA 1
ATOM 1501 C C . VAL A 1 186 ? -8.696 -7.116 -20.831 1.00 91.00 186 VAL A C 1
ATOM 1503 O O . VAL A 1 186 ? -8.417 -7.577 -21.939 1.00 91.00 186 VAL A O 1
ATOM 1506 N N . THR A 1 187 ? -8.296 -5.904 -20.446 1.00 87.94 187 THR A N 1
ATOM 1507 C CA . THR A 1 187 ? -7.520 -5.017 -21.322 1.00 87.94 187 THR A CA 1
ATOM 1508 C C . THR A 1 187 ? -6.098 -5.513 -21.540 1.00 87.94 187 THR A C 1
ATOM 1510 O O . THR A 1 187 ? -5.658 -5.525 -22.687 1.00 87.94 187 THR A O 1
ATOM 1513 N N . TRP A 1 188 ? -5.404 -5.992 -20.506 1.00 87.31 188 TRP A N 1
ATOM 1514 C CA . TRP A 1 188 ? -4.094 -6.627 -20.681 1.00 87.31 188 TRP A CA 1
ATOM 1515 C C . TRP A 1 188 ? -4.147 -7.870 -21.558 1.00 87.31 188 TRP A C 1
ATOM 1517 O O . TRP A 1 188 ? -3.363 -7.973 -22.502 1.00 87.31 188 TRP A O 1
ATOM 1527 N N . HIS A 1 189 ? -5.123 -8.752 -21.328 1.00 86.44 189 HIS A N 1
ATOM 1528 C CA . HIS A 1 189 ? -5.319 -9.924 -22.178 1.00 86.44 189 HIS A CA 1
ATOM 1529 C C . HIS A 1 189 ? -5.572 -9.522 -23.644 1.00 86.44 189 HIS A C 1
ATOM 1531 O O . HIS A 1 189 ? -4.994 -10.097 -24.564 1.00 86.44 189 HIS A O 1
ATOM 1537 N N . ALA A 1 190 ? -6.389 -8.491 -23.889 1.00 85.69 190 ALA A N 1
ATOM 1538 C CA . ALA A 1 190 ? -6.638 -7.979 -25.240 1.00 85.69 190 ALA A CA 1
ATOM 1539 C C . ALA A 1 190 ? -5.398 -7.339 -25.900 1.00 85.69 190 ALA A C 1
ATOM 1541 O O . ALA A 1 190 ? -5.329 -7.261 -27.127 1.00 85.69 190 ALA A O 1
ATOM 1542 N N . MET A 1 191 ? -4.427 -6.881 -25.107 1.00 82.44 191 MET A N 1
ATOM 1543 C CA . MET A 1 191 ? -3.154 -6.329 -25.582 1.00 82.44 191 MET A CA 1
ATOM 1544 C C . MET A 1 191 ? -2.072 -7.393 -25.814 1.00 82.44 191 MET A C 1
ATOM 1546 O O . MET A 1 191 ? -1.015 -7.048 -26.340 1.00 82.44 191 MET A O 1
ATOM 1550 N N . GLY A 1 192 ? -2.326 -8.658 -25.463 1.00 82.56 192 GLY A N 1
ATOM 1551 C CA . GLY A 1 192 ? -1.372 -9.757 -25.635 1.00 82.56 192 GLY A CA 1
ATOM 1552 C C . GLY A 1 192 ? -0.263 -9.800 -24.581 1.00 82.56 192 GLY A C 1
ATOM 1553 O O . GLY A 1 192 ? 0.838 -10.247 -24.896 1.00 82.56 192 GLY A O 1
ATOM 1554 N N . TRP A 1 193 ? -0.547 -9.300 -23.375 1.00 71.12 193 TRP A N 1
ATOM 1555 C CA . TRP A 1 193 ? 0.298 -9.491 -22.191 1.00 71.12 193 TRP A CA 1
ATOM 1556 C C . TRP A 1 193 ? 0.118 -10.880 -21.578 1.00 71.12 193 TRP A C 1
ATOM 1558 O O . TRP A 1 193 ? -1.009 -11.422 -21.665 1.00 71.12 193 TRP A O 1
#

pLDDT: mean 87.15, std 11.41, range [49.78, 97.12]

Foldseek 3Di:
DQPVVPPPDPVVVVVVVVVVVVVVLVVQLVVCCVVPVGSPCPCQCVVQCPDPVAVSNVDDQFDPVLLVVQVCCQAPNDFDADPDPVRGAADQLAHHCCQLQVLLVLLVQAPPSDVLSVVLVVVLCVQVVRVSRGSDSQGRDYHGPSNVVSVVSSVVSSVRSCVNDPDCVSVVRVVSNVVSVVRRVVRVVVVVD

Organism: NCBI:txid2961651